Protein AF-A0A2P5I825-F1 (afdb_monomer)

Radius of gyration: 23.47 Å; Cα contacts (8 Å, |Δi|>4): 644; chains: 1; bounding box: 61×72×68 Å

Solvent-accessible surface area (backbone atoms only — not comparable to full-atom values): 15083 Å² total; per-residue (Å²): 118,31,41,42,31,43,34,25,66,26,97,50,70,43,42,31,46,33,41,66,74,79,62,48,75,45,73,31,44,50,66,29,50,45,75,47,79,44,50,63,70,40,50,36,39,41,30,37,48,50,98,91,34,62,14,37,28,36,41,39,29,30,28,43,77,95,43,12,20,30,44,34,29,32,31,39,57,2,30,52,49,11,46,22,39,24,45,61,55,35,75,93,50,54,34,34,36,30,42,44,47,58,41,48,37,55,48,58,76,70,45,50,71,68,56,49,63,65,30,47,94,40,46,42,63,50,99,86,71,44,64,54,33,36,48,42,21,55,95,28,68,62,43,34,57,56,50,48,74,68,39,66,58,37,36,25,46,67,78,38,59,52,91,92,42,75,39,46,72,42,32,47,60,43,60,49,68,39,91,44,66,60,41,34,35,32,22,34,14,72,70,61,8,60,72,80,67,52,64,23,57,47,80,48,66,32,84,47,96,51,58,35,38,37,38,29,28,57,42,89,57,71,86,82,81,56,82,62,83,72,81,83,54,72,70,45,74,48,76,32,46,52,69,34,49,44,76,45,72,40,62,81,82,59,65,47,58,82,44,80,46,71,71,75,74,88,68,96,69,81,86,79,81,80,82,84,86,134

Secondary structure (DSSP, 8-state):
-EEEEEEE-SSS-EEEEEESSS-EEEEEPTT-EEEEEE-TT-EEEEEEEETTEEEEEEEEETT-GGG-EEEEEE-TT-BSSEEEEEETT-GGG-BS-TTHHHHHHHHHHH--HHHHHHHTTTEEE-TTS-EEEE---TT-HHHHHHHHHHHTTTSB-S--SBTTB---HHHHHHTPEESS---EEEEEESS-----S-S-EEEEE--SSS-EEEEEE--TTTTSS-----TTS-SEEEEE-TT-EEEEE--TT---EEEEEE----------------

Foldseek 3Di:
DAKEKEFEQAPAWWWKFKFFQVTDIDIAGHRAMDMDDDDQQTWIKIFTADPNFTAKMKTWHFLPDVGFIWIFIAGQAKHQWFKKKAFQLDCVRIAAFQALQVLLQVLVVPDDPVLCVLQVVFFDADPVRGGRMGGGLEPRVSSLVSSCVRCQLRGQRYDDDDDPRNGDPSNVVRRDTDPHGHHMYMFIYRGGRDPPQHSDWDKDFQQDQAKKKKFKDFQPPPPPPDGPPPPPDGPDIDIAGHGGIDTDRDDPNGPIDIDIDDDPPDDPDDDPDDDDDD

Structure (mmCIF, N/CA/C/O backbone):
data_AF-A0A2P5I825-F1
#
_entry.id   AF-A0A2P5I825-F1
#
loop_
_atom_site.group_PDB
_atom_site.id
_atom_site.type_symbol
_atom_site.label_atom_id
_atom_site.label_alt_id
_atom_site.label_comp_id
_atom_site.label_asym_id
_atom_site.label_entity_id
_atom_site.label_seq_id
_atom_site.pdbx_PDB_ins_code
_atom_site.Cartn_x
_atom_site.Cartn_y
_atom_site.Cartn_z
_atom_site.occupancy
_atom_site.B_iso_or_equiv
_atom_site.auth_seq_id
_atom_site.auth_comp_id
_atom_site.auth_asym_id
_atom_site.auth_atom_id
_atom_site.pdbx_PDB_model_num
ATOM 1 N N . MET A 1 1 ? 9.539 5.977 -19.213 1.00 63.69 1 MET A N 1
ATOM 2 C CA . MET A 1 1 ? 8.472 4.965 -19.044 1.00 63.69 1 MET A CA 1
ATOM 3 C C . MET A 1 1 ? 8.835 4.118 -17.843 1.00 63.69 1 MET A C 1
ATOM 5 O O . MET A 1 1 ? 9.713 3.272 -17.961 1.00 63.69 1 MET A O 1
ATOM 9 N N . GLY A 1 2 ? 8.245 4.440 -16.694 1.00 83.38 2 GLY A N 1
ATOM 10 C CA . GLY A 1 2 ? 8.392 3.643 -15.478 1.00 83.38 2 GLY A CA 1
ATOM 11 C C . GLY A 1 2 ? 7.312 2.568 -15.396 1.00 83.38 2 GLY A C 1
ATOM 12 O O . GLY A 1 2 ? 6.300 2.627 -16.104 1.00 83.38 2 GLY A O 1
ATOM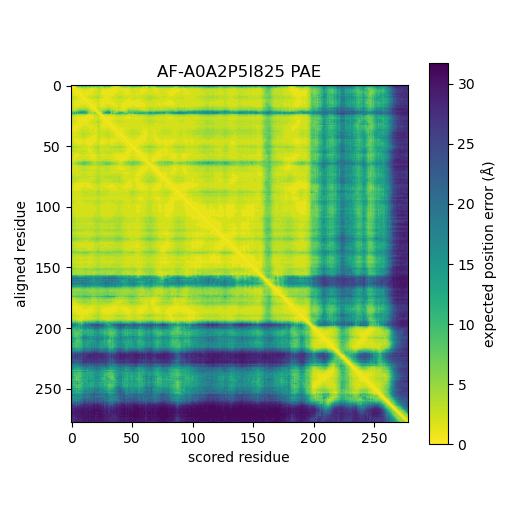 13 N N . VAL A 1 3 ? 7.527 1.597 -14.519 1.00 92.19 3 VAL A N 1
ATOM 14 C CA . VAL A 1 3 ? 6.519 0.589 -14.175 1.00 92.19 3 VAL A CA 1
ATOM 15 C C . VAL A 1 3 ? 6.009 0.781 -12.750 1.00 92.19 3 VAL A C 1
ATOM 17 O O . VAL A 1 3 ? 6.714 1.294 -11.878 1.00 92.19 3 VAL A O 1
ATOM 20 N N . ILE A 1 4 ? 4.778 0.338 -12.507 1.00 95.31 4 ILE A N 1
ATOM 21 C CA . ILE A 1 4 ? 4.231 0.166 -11.159 1.00 95.31 4 ILE A CA 1
ATOM 22 C C . ILE A 1 4 ? 4.141 -1.331 -10.884 1.00 95.31 4 ILE A C 1
ATOM 24 O O . ILE A 1 4 ? 3.682 -2.114 -11.720 1.00 95.31 4 ILE A O 1
ATOM 28 N N . ASN A 1 5 ? 4.590 -1.721 -9.697 1.00 94.44 5 ASN A N 1
ATOM 29 C CA . ASN A 1 5 ? 4.606 -3.099 -9.243 1.00 94.44 5 ASN A CA 1
ATOM 30 C C . ASN A 1 5 ? 3.765 -3.228 -7.979 1.00 94.44 5 ASN A C 1
ATOM 32 O O . ASN A 1 5 ? 4.039 -2.557 -6.990 1.00 94.44 5 ASN A O 1
ATOM 36 N N . ILE A 1 6 ? 2.769 -4.104 -8.004 1.00 96.00 6 ILE A N 1
ATOM 37 C CA . ILE A 1 6 ? 1.941 -4.449 -6.850 1.00 96.00 6 ILE A CA 1
ATOM 38 C C . ILE A 1 6 ? 2.463 -5.769 -6.299 1.00 96.00 6 ILE A C 1
ATOM 40 O O . ILE A 1 6 ? 2.372 -6.799 -6.963 1.00 96.00 6 ILE A O 1
ATOM 44 N N . ASN A 1 7 ? 3.034 -5.728 -5.104 1.00 94.56 7 ASN A N 1
ATOM 45 C CA . ASN A 1 7 ? 3.589 -6.868 -4.396 1.00 94.56 7 ASN A CA 1
ATOM 46 C C . ASN A 1 7 ? 2.627 -7.284 -3.279 1.00 94.56 7 ASN A C 1
ATOM 48 O O . ASN A 1 7 ? 2.563 -6.630 -2.234 1.00 94.56 7 ASN A O 1
ATOM 52 N N . ASN A 1 8 ? 1.881 -8.365 -3.501 1.00 95.56 8 ASN A N 1
ATOM 53 C CA . ASN A 1 8 ? 1.045 -8.954 -2.467 1.00 95.56 8 ASN A CA 1
ATOM 54 C C . ASN A 1 8 ? 1.887 -9.950 -1.667 1.00 95.56 8 ASN A C 1
ATOM 56 O O . ASN A 1 8 ? 2.183 -11.045 -2.138 1.00 95.56 8 ASN A O 1
ATOM 60 N N . ILE A 1 9 ? 2.266 -9.577 -0.449 1.00 94.38 9 ILE A N 1
ATOM 61 C CA . ILE A 1 9 ? 3.022 -10.457 0.450 1.00 94.38 9 ILE A CA 1
ATOM 62 C C . ILE A 1 9 ? 2.124 -11.119 1.500 1.00 94.38 9 ILE A C 1
ATOM 64 O O . ILE A 1 9 ? 2.642 -11.706 2.450 1.00 94.38 9 ILE A O 1
ATOM 68 N N . SER A 1 10 ? 0.797 -10.997 1.381 1.00 93.75 10 SER A N 1
ATOM 69 C CA . SER A 1 10 ? -0.143 -11.688 2.264 1.00 93.75 10 SER A CA 1
ATOM 70 C C . SER A 1 10 ? -0.171 -13.197 1.981 1.00 93.75 10 SER A C 1
ATOM 72 O O . SER A 1 10 ? 0.393 -13.697 1.003 1.00 93.75 10 SER A O 1
ATOM 74 N N . GLY A 1 11 ? -0.814 -13.940 2.884 1.00 92.19 11 GLY A N 1
ATOM 75 C CA . GLY A 1 11 ? -1.003 -15.385 2.752 1.00 92.19 11 GLY A CA 1
ATOM 76 C C . GLY A 1 11 ? -2.168 -15.790 1.843 1.00 92.19 11 GLY A C 1
ATOM 77 O O . GLY A 1 11 ? -2.497 -16.974 1.804 1.00 92.19 11 GLY A O 1
ATOM 78 N N . HIS A 1 12 ? -2.814 -14.843 1.158 1.00 94.94 12 HIS A N 1
ATOM 79 C CA . HIS A 1 12 ? -3.982 -15.081 0.308 1.00 94.94 12 HIS A CA 1
ATOM 80 C C . HIS A 1 12 ? -3.957 -14.177 -0.931 1.00 94.94 12 HIS A C 1
ATOM 82 O O . HIS A 1 12 ? -3.143 -13.265 -1.049 1.00 94.94 12 HIS A O 1
ATOM 88 N N . ASP A 1 13 ? -4.863 -14.432 -1.866 1.00 97.44 13 ASP A N 1
ATOM 89 C CA . ASP A 1 13 ? -5.022 -13.607 -3.059 1.00 97.44 13 ASP A CA 1
ATOM 90 C C . ASP A 1 13 ? -5.677 -12.267 -2.707 1.0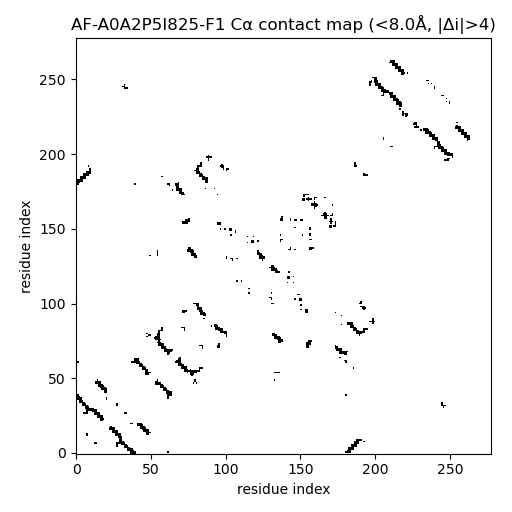0 97.44 13 ASP A C 1
ATOM 92 O O . ASP A 1 13 ? -6.627 -12.231 -1.924 1.00 97.44 13 ASP A O 1
ATOM 96 N N . GLN A 1 14 ? -5.210 -11.179 -3.320 1.00 98.31 14 GLN A N 1
ATOM 97 C CA . GLN A 1 14 ? -5.758 -9.840 -3.111 1.00 98.31 14 GLN A CA 1
ATOM 98 C C . GLN A 1 14 ? -6.239 -9.240 -4.435 1.00 98.31 14 GLN A C 1
ATOM 100 O O . GLN A 1 14 ? -5.497 -9.195 -5.419 1.00 98.31 14 GLN A O 1
ATOM 105 N N . LEU A 1 15 ? -7.487 -8.767 -4.455 1.00 98.31 15 LEU A N 1
ATOM 106 C CA . LEU A 1 15 ? -8.056 -8.028 -5.581 1.00 98.31 15 LEU A CA 1
ATOM 107 C C . LEU A 1 15 ? -7.662 -6.549 -5.493 1.00 98.31 15 LEU A C 1
ATOM 109 O O . LEU A 1 15 ? -7.778 -5.933 -4.431 1.00 98.31 15 LEU A O 1
ATOM 113 N N . PHE A 1 16 ? -7.254 -5.986 -6.628 1.00 98.38 16 PHE A N 1
ATOM 114 C CA . PHE A 1 16 ? -7.002 -4.562 -6.800 1.00 98.38 16 PHE A CA 1
ATOM 115 C C . PHE A 1 16 ? -7.786 -4.004 -7.985 1.00 98.38 16 PHE A C 1
ATOM 117 O O . PHE A 1 16 ? -7.751 -4.578 -9.077 1.00 98.38 16 PHE A O 1
ATOM 124 N N . TYR A 1 17 ? -8.421 -2.850 -7.790 1.00 97.62 17 TYR A N 1
ATOM 125 C CA . TYR A 1 17 ? -8.898 -2.008 -8.887 1.00 97.62 17 TYR A CA 1
ATOM 126 C C . TYR A 1 17 ? -7.777 -1.065 -9.322 1.00 97.62 17 TYR A C 1
ATOM 128 O O . TYR A 1 17 ? -7.162 -0.405 -8.483 1.00 97.62 17 TYR A O 1
ATOM 136 N N . ILE A 1 18 ? -7.489 -1.002 -10.625 1.00 97.12 18 ILE A N 1
ATOM 137 C CA . ILE A 1 18 ? -6.456 -0.116 -11.184 1.00 97.12 18 ILE A CA 1
ATOM 138 C C . ILE A 1 18 ? -7.114 0.850 -12.162 1.00 97.12 18 ILE A C 1
ATOM 140 O O . ILE A 1 18 ? -7.533 0.454 -13.249 1.00 97.12 18 ILE A O 1
ATOM 144 N N . HIS A 1 19 ? -7.141 2.132 -11.810 1.00 95.62 19 HIS A N 1
ATOM 145 C CA . HIS A 1 19 ? -7.700 3.220 -12.614 1.00 95.62 19 HIS A CA 1
ATOM 146 C C . HIS A 1 19 ? -6.593 4.065 -13.262 1.00 95.62 19 HIS A C 1
ATOM 148 O O . HIS A 1 19 ? -5.469 4.100 -12.778 1.00 95.62 19 HIS A O 1
ATOM 154 N N . GLY A 1 20 ? -6.895 4.752 -14.371 1.00 93.81 20 GLY A N 1
ATOM 155 C CA . GLY A 1 20 ? -5.962 5.673 -15.049 1.00 93.81 20 GLY A CA 1
ATOM 156 C C . GLY A 1 20 ? -5.055 5.045 -16.119 1.00 93.81 20 GLY A C 1
ATOM 157 O O . GLY A 1 20 ? -4.713 5.708 -17.095 1.00 93.81 20 GLY A O 1
ATOM 158 N N . TRP A 1 21 ? -4.759 3.742 -16.033 1.00 92.25 21 TRP A N 1
ATOM 159 C CA . TRP A 1 21 ? -3.915 3.021 -17.009 1.00 92.25 21 TRP A CA 1
ATOM 160 C C . TRP A 1 21 ? -4.673 1.921 -17.753 1.00 92.25 21 TRP A C 1
ATOM 162 O O . TRP A 1 21 ? -4.279 0.750 -17.734 1.00 92.25 21 TRP A O 1
ATOM 172 N N . GLY A 1 22 ? -5.773 2.319 -18.400 1.00 83.31 22 GLY A N 1
ATOM 173 C CA . GLY A 1 22 ? -6.617 1.436 -19.213 1.00 83.31 22 GLY A CA 1
ATOM 174 C C . GLY A 1 22 ? -7.631 0.608 -18.424 1.00 83.31 22 GLY A C 1
ATOM 175 O O . GLY A 1 22 ? -8.036 -0.421 -18.942 1.00 83.31 22 GLY A O 1
ATOM 176 N N . GLN A 1 23 ? -7.981 1.056 -17.208 1.00 77.62 23 GLN A N 1
ATOM 177 C CA . GLN A 1 23 ? -8.855 0.415 -16.213 1.00 77.62 23 GLN A CA 1
ATOM 178 C C . GLN A 1 23 ? -8.800 -1.118 -16.210 1.00 77.62 23 GLN A C 1
ATOM 180 O O . GLN A 1 23 ? -9.432 -1.780 -17.031 1.00 77.62 23 GLN A O 1
ATOM 185 N N . ARG A 1 24 ? -8.068 -1.690 -15.257 1.00 85.75 24 ARG A N 1
ATOM 186 C CA . ARG A 1 24 ? -7.902 -3.141 -15.164 1.00 85.75 24 ARG A CA 1
ATOM 187 C C . ARG A 1 24 ? -8.002 -3.599 -13.721 1.00 85.75 24 ARG A C 1
ATOM 189 O O . ARG A 1 24 ? -7.221 -3.177 -12.878 1.00 85.75 24 ARG A O 1
ATOM 196 N N . ASP A 1 25 ? -8.933 -4.493 -13.458 1.00 93.25 25 ASP A N 1
ATOM 197 C CA . ASP A 1 25 ? -8.996 -5.163 -12.169 1.00 93.25 25 ASP A CA 1
ATOM 198 C C . ASP A 1 25 ? -8.050 -6.357 -12.230 1.00 93.25 25 ASP A C 1
ATOM 200 O O . ASP A 1 25 ? -7.948 -7.036 -13.258 1.00 93.25 25 ASP A O 1
ATOM 204 N N . THR A 1 26 ? -7.310 -6.596 -11.156 1.00 95.75 26 THR A N 1
ATOM 205 C CA . THR A 1 26 ? -6.356 -7.702 -11.111 1.00 95.75 26 THR A CA 1
ATOM 206 C C . THR A 1 26 ? -6.363 -8.360 -9.748 1.00 95.75 26 THR A C 1
ATOM 208 O O . THR A 1 26 ? -6.387 -7.691 -8.715 1.00 95.75 26 THR A O 1
ATOM 211 N N . THR A 1 27 ? -6.323 -9.685 -9.744 1.00 97.31 27 THR A N 1
ATOM 212 C CA . THR A 1 27 ? -6.072 -10.462 -8.536 1.00 97.31 27 THR A CA 1
ATOM 213 C C . THR A 1 27 ? -4.592 -10.804 -8.503 1.00 97.31 27 THR A C 1
ATOM 215 O O . THR A 1 27 ? -4.089 -11.495 -9.390 1.00 97.31 27 THR A O 1
ATOM 218 N N . VAL A 1 28 ? -3.889 -10.308 -7.488 1.00 95.12 28 VAL A N 1
ATOM 219 C CA . VAL A 1 28 ? -2.483 -10.635 -7.245 1.00 95.12 2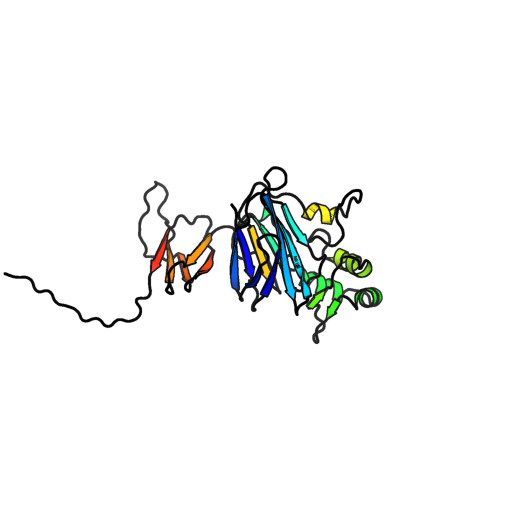8 VAL A CA 1
ATOM 220 C C . VAL A 1 28 ? -2.440 -11.761 -6.225 1.00 95.12 28 VAL A C 1
ATOM 222 O O . VAL A 1 28 ? -2.896 -11.588 -5.092 1.00 95.12 28 VAL A O 1
ATOM 225 N N . GLY A 1 29 ? -1.921 -12.918 -6.631 1.00 92.44 29 GLY A N 1
ATOM 226 C CA . GLY A 1 29 ? -1.883 -14.093 -5.769 1.00 92.44 29 GLY A CA 1
ATOM 227 C C . GLY A 1 29 ? -1.005 -13.913 -4.529 1.00 92.44 29 GLY A C 1
ATOM 228 O O . GLY A 1 29 ? -0.163 -13.011 -4.470 1.00 92.44 29 GLY A O 1
ATOM 229 N N . ALA A 1 30 ? -1.179 -14.796 -3.548 1.00 91.12 30 ALA A N 1
ATOM 230 C CA . ALA A 1 30 ? -0.358 -14.816 -2.334 1.00 91.12 30 ALA A CA 1
ATOM 231 C C . ALA A 1 30 ? 1.151 -14.875 -2.652 1.00 91.12 30 ALA A C 1
ATOM 233 O O . ALA A 1 30 ? 1.616 -15.763 -3.374 1.00 91.12 30 ALA A O 1
ATOM 234 N N . GLY A 1 31 ? 1.928 -13.936 -2.108 1.00 84.38 31 GLY A N 1
ATOM 235 C CA . GLY A 1 31 ? 3.373 -13.832 -2.351 1.00 84.38 31 GLY A CA 1
ATOM 236 C C . GLY A 1 31 ? 3.760 -13.456 -3.788 1.00 84.38 31 GLY A C 1
ATOM 237 O O . GLY A 1 31 ? 4.928 -13.609 -4.157 1.00 84.38 31 GLY A O 1
ATOM 238 N N . GLN A 1 32 ? 2.807 -13.022 -4.618 1.00 85.69 32 GLN A N 1
ATOM 239 C CA . GLN A 1 32 ? 3.043 -12.695 -6.022 1.00 85.69 32 GLN A CA 1
ATOM 240 C C . GLN A 1 32 ? 3.178 -11.194 -6.266 1.00 85.69 32 GLN A C 1
ATOM 242 O O . GLN A 1 32 ? 2.785 -10.342 -5.468 1.00 85.69 32 GLN A O 1
ATOM 247 N N . MET A 1 33 ? 3.725 -10.887 -7.442 1.00 90.38 33 MET A N 1
ATOM 248 C CA . MET A 1 33 ? 3.851 -9.537 -7.956 1.00 90.38 33 MET A CA 1
ATOM 249 C C . MET A 1 33 ? 3.100 -9.392 -9.272 1.00 90.38 33 MET A C 1
ATOM 251 O O . MET A 1 33 ? 3.215 -10.236 -10.162 1.00 90.38 33 MET A O 1
ATOM 255 N N . PHE A 1 34 ? 2.394 -8.279 -9.415 1.00 91.75 34 PHE A N 1
ATOM 256 C CA . PHE A 1 34 ? 1.816 -7.836 -10.673 1.00 91.75 34 PHE A CA 1
ATOM 257 C C . PHE A 1 34 ? 2.488 -6.543 -11.127 1.00 91.75 34 PHE A C 1
ATOM 259 O O . PHE A 1 34 ? 2.610 -5.599 -10.351 1.00 91.75 34 PHE A O 1
ATOM 266 N N . THR A 1 35 ? 2.905 -6.490 -12.389 1.00 92.00 35 THR A N 1
ATOM 267 C CA . THR A 1 35 ? 3.615 -5.343 -12.966 1.00 92.00 35 THR A CA 1
ATOM 268 C C . THR A 1 35 ? 2.833 -4.795 -14.147 1.00 92.00 35 THR A C 1
ATOM 270 O O . THR A 1 35 ? 2.352 -5.559 -14.987 1.00 92.00 35 THR A O 1
ATOM 273 N N . PHE A 1 36 ? 2.747 -3.472 -14.247 1.00 93.06 36 PHE A N 1
ATOM 274 C CA . PHE A 1 36 ? 2.178 -2.807 -15.411 1.00 93.06 36 PHE A CA 1
ATOM 275 C C . PHE A 1 36 ? 2.893 -1.495 -15.742 1.00 93.06 36 PHE A C 1
ATOM 277 O O . PHE A 1 36 ? 3.471 -0.838 -14.875 1.00 93.06 36 PHE A O 1
ATOM 284 N N . ASP A 1 37 ? 2.827 -1.111 -17.017 1.00 92.81 37 ASP A N 1
ATOM 285 C CA . ASP A 1 37 ? 3.396 0.145 -17.502 1.00 92.81 37 ASP A CA 1
ATOM 286 C C . ASP A 1 37 ? 2.575 1.347 -17.020 1.00 92.81 37 ASP A C 1
ATOM 288 O O . ASP A 1 37 ? 1.349 1.374 -17.174 1.00 92.81 37 ASP A O 1
ATOM 292 N N . ALA A 1 38 ? 3.273 2.365 -16.512 1.00 94.50 38 ALA A N 1
ATOM 293 C CA . ALA A 1 38 ? 2.710 3.653 -16.122 1.00 94.50 38 ALA A CA 1
ATOM 294 C C . ALA A 1 38 ? 3.510 4.778 -16.812 1.00 94.50 38 ALA A C 1
ATOM 296 O O . ALA A 1 38 ? 4.581 5.175 -16.337 1.00 94.50 38 ALA A O 1
ATOM 297 N N . PRO A 1 39 ? 3.048 5.266 -17.980 1.00 94.25 39 PRO A N 1
ATOM 298 C CA . PRO A 1 39 ? 3.773 6.268 -18.755 1.00 94.25 39 PRO A CA 1
ATOM 299 C C . PRO A 1 39 ? 4.005 7.571 -17.981 1.00 94.25 39 PRO A C 1
ATOM 301 O O . PRO A 1 39 ? 3.177 7.990 -17.176 1.00 94.25 39 PRO A O 1
ATOM 304 N N . ASP A 1 40 ? 5.109 8.251 -18.267 1.00 95.19 40 ASP A N 1
ATOM 305 C CA . ASP A 1 40 ? 5.360 9.593 -17.735 1.00 95.19 40 ASP A CA 1
ATOM 306 C C . ASP A 1 40 ? 4.239 10.555 -18.178 1.00 95.19 40 ASP A C 1
ATOM 308 O O . ASP A 1 40 ? 3.770 10.484 -19.316 1.00 95.19 40 ASP A O 1
ATOM 312 N N . GLY A 1 41 ? 3.787 11.429 -17.277 1.00 94.94 41 GLY A N 1
ATOM 313 C CA . GLY A 1 41 ? 2.656 12.334 -17.499 1.00 94.94 41 GLY A CA 1
ATOM 314 C C . GLY A 1 41 ? 1.271 11.703 -17.305 1.00 94.94 41 GLY A C 1
ATOM 315 O O . GLY A 1 41 ? 0.272 12.336 -17.640 1.00 94.94 41 GLY A O 1
ATOM 316 N N . SER A 1 42 ? 1.189 10.472 -16.789 1.00 95.50 42 SER A N 1
ATOM 317 C CA . SER A 1 42 ? -0.082 9.803 -16.479 1.00 95.50 42 SER A CA 1
ATOM 318 C C . SER A 1 42 ? -0.378 9.775 -14.979 1.00 95.50 42 SER A C 1
ATOM 320 O O . SER A 1 42 ? 0.539 9.812 -14.156 1.00 95.50 42 SER A O 1
ATOM 322 N N . SER A 1 43 ? -1.662 9.665 -14.635 1.00 96.06 43 SER A N 1
ATOM 323 C CA . SER A 1 43 ? -2.141 9.564 -13.256 1.00 96.06 43 SER A CA 1
ATOM 324 C C . SER A 1 43 ? -3.182 8.461 -13.114 1.00 96.06 43 SER A C 1
ATOM 326 O O . SER A 1 43 ? -3.912 8.166 -14.062 1.00 96.06 43 SER A O 1
ATOM 328 N N . GLY A 1 44 ? -3.279 7.884 -11.922 1.00 95.88 44 GLY A N 1
ATOM 329 C CA . GLY A 1 44 ? -4.234 6.829 -11.619 1.00 95.88 44 GLY A CA 1
ATOM 330 C C . GLY A 1 44 ? -4.236 6.439 -10.146 1.00 95.88 44 GLY A C 1
ATOM 331 O O . GLY A 1 44 ? -3.503 7.009 -9.337 1.00 95.88 44 GLY A O 1
ATOM 332 N N . ALA A 1 45 ? -5.068 5.454 -9.820 1.00 96.56 45 ALA A N 1
ATOM 333 C CA . ALA A 1 45 ? -5.231 4.932 -8.470 1.00 96.56 45 ALA A CA 1
ATOM 334 C C . ALA A 1 45 ? -5.225 3.402 -8.485 1.00 96.56 45 ALA A C 1
ATOM 336 O O . ALA A 1 45 ? -5.734 2.784 -9.425 1.00 96.56 45 ALA A O 1
ATOM 337 N N . ILE A 1 46 ? -4.645 2.807 -7.448 1.00 98.19 46 ILE A N 1
ATOM 338 C CA . ILE A 1 46 ? -4.629 1.370 -7.188 1.00 98.19 46 ILE A CA 1
ATOM 339 C C . ILE A 1 46 ? -5.329 1.159 -5.850 1.00 98.19 46 ILE A C 1
ATOM 341 O O . ILE A 1 46 ? -4.840 1.648 -4.837 1.00 98.19 46 ILE A O 1
ATOM 345 N N . ILE A 1 47 ? -6.458 0.456 -5.839 1.00 98.06 47 ILE A N 1
ATOM 346 C CA . ILE A 1 47 ? -7.333 0.326 -4.665 1.00 98.06 47 ILE A CA 1
ATOM 347 C C . ILE A 1 47 ? -7.414 -1.146 -4.275 1.00 98.06 47 ILE A C 1
ATOM 349 O O . ILE A 1 47 ? -7.795 -1.968 -5.108 1.00 98.06 47 ILE A O 1
ATOM 353 N N . ALA A 1 48 ? -7.070 -1.488 -3.033 1.00 98.19 48 ALA A N 1
ATOM 354 C CA . ALA A 1 48 ? -7.305 -2.831 -2.506 1.00 98.19 48 ALA A CA 1
ATOM 355 C C . ALA A 1 48 ? -8.802 -3.037 -2.229 1.00 98.19 48 ALA A C 1
ATOM 357 O O . ALA A 1 48 ? -9.479 -2.137 -1.732 1.00 98.19 48 ALA A O 1
ATOM 358 N N . VAL A 1 49 ? -9.330 -4.216 -2.559 1.00 97.88 49 VAL A N 1
ATOM 359 C CA . VAL A 1 49 ? -10.758 -4.533 -2.419 1.00 97.88 49 VAL A CA 1
ATOM 360 C C . VAL A 1 49 ? -10.965 -5.632 -1.386 1.00 97.88 49 VAL A C 1
ATOM 362 O O . VAL A 1 49 ? -10.398 -6.718 -1.497 1.00 97.88 49 VAL A O 1
ATOM 365 N N . HIS A 1 50 ? -11.842 -5.371 -0.422 1.00 95.94 50 HIS A N 1
ATOM 366 C CA . HIS A 1 50 ? -12.120 -6.230 0.728 1.00 95.94 50 HIS A CA 1
ATOM 367 C C . HIS A 1 50 ? -13.595 -6.608 0.733 1.00 95.94 50 HIS A C 1
ATOM 369 O O . HIS A 1 50 ? -14.456 -5.748 0.902 1.00 95.94 50 HIS A O 1
ATOM 375 N N . GLU A 1 51 ? -13.910 -7.883 0.498 1.00 91.31 51 GLU A N 1
ATOM 376 C CA . GLU A 1 51 ? -15.299 -8.383 0.486 1.00 91.31 51 GLU A CA 1
ATOM 377 C C . GLU A 1 51 ? -16.245 -7.565 -0.427 1.00 91.31 51 GLU A C 1
ATOM 379 O O . GLU A 1 51 ? -17.405 -7.307 -0.103 1.00 91.31 51 GLU A O 1
ATOM 384 N N . GLY A 1 52 ? -15.732 -7.120 -1.580 1.00 93.56 52 GLY A N 1
ATOM 385 C CA . GLY A 1 52 ? -16.472 -6.294 -2.541 1.00 93.56 52 GLY A CA 1
ATOM 386 C C . GLY A 1 52 ? -16.563 -4.806 -2.182 1.00 93.56 52 GLY A C 1
ATOM 387 O O . GLY A 1 52 ? -17.308 -4.077 -2.835 1.00 93.56 52 GLY A O 1
ATOM 388 N N . ARG A 1 53 ? -15.822 -4.346 -1.169 1.00 94.94 53 ARG A N 1
ATOM 389 C CA . ARG A 1 53 ? -15.730 -2.940 -0.754 1.00 94.94 53 ARG A CA 1
ATOM 390 C C . ARG A 1 53 ? -14.353 -2.383 -1.080 1.00 94.94 53 ARG A C 1
ATOM 392 O O . ARG A 1 53 ? -13.351 -3.063 -0.881 1.00 94.94 53 ARG A O 1
ATOM 399 N N . GLU A 1 54 ? -14.306 -1.149 -1.557 1.00 96.19 54 GLU A N 1
ATOM 400 C CA . GLU A 1 54 ? -13.047 -0.419 -1.704 1.00 96.19 54 GLU A CA 1
ATOM 401 C C . GLU A 1 54 ? -12.388 -0.222 -0.332 1.00 96.19 54 GLU A C 1
ATOM 403 O O . GLU A 1 54 ? -13.067 -0.033 0.679 1.00 96.19 54 GLU A O 1
ATOM 408 N N . GLY A 1 55 ? -11.065 -0.321 -0.298 1.00 96.25 55 GLY A N 1
ATOM 409 C CA . GLY A 1 55 ? -10.247 -0.125 0.887 1.00 96.25 55 GLY A CA 1
ATOM 410 C C . GLY A 1 55 ? -9.171 0.921 0.660 1.00 96.25 55 GLY A C 1
ATOM 411 O O . GLY A 1 55 ? -9.365 1.916 -0.031 1.00 96.25 55 GLY A O 1
ATOM 412 N N . GLU A 1 56 ? -8.013 0.682 1.254 1.00 96.44 56 GLU A N 1
ATOM 413 C CA . GLU A 1 56 ? -6.866 1.561 1.136 1.00 96.44 56 GLU A CA 1
ATOM 414 C C . GLU A 1 56 ? -6.395 1.658 -0.321 1.00 96.44 56 GLU A C 1
ATOM 416 O O . GLU A 1 56 ? -6.353 0.672 -1.067 1.00 96.44 56 GLU A O 1
ATOM 421 N N . GLN A 1 57 ? -6.050 2.878 -0.725 1.00 96.12 57 GLN A N 1
ATOM 422 C CA . GLN A 1 57 ? -5.660 3.203 -2.089 1.00 96.12 57 GLN A CA 1
ATOM 423 C C . GLN A 1 57 ? -4.262 3.809 -2.146 1.00 96.12 57 GLN A C 1
ATOM 425 O O . GLN A 1 57 ? -3.800 4.452 -1.202 1.00 96.12 57 GLN A O 1
ATOM 430 N N . VAL A 1 58 ? -3.610 3.632 -3.289 1.00 97.12 58 VAL A N 1
ATOM 431 C CA . VAL A 1 58 ? -2.402 4.349 -3.685 1.00 97.12 58 VAL A CA 1
ATOM 432 C C . VAL A 1 58 ? -2.734 5.203 -4.895 1.00 97.12 58 VAL A C 1
ATOM 434 O O . VAL A 1 58 ? -3.094 4.670 -5.947 1.00 97.12 58 VAL A O 1
ATOM 437 N N . GLU A 1 59 ? -2.587 6.514 -4.764 1.00 95.81 59 GLU A N 1
ATOM 438 C CA . GLU A 1 59 ? -2.721 7.456 -5.874 1.00 95.81 59 GLU A CA 1
ATOM 439 C C . GLU A 1 59 ? -1.330 7.751 -6.427 1.00 95.81 59 GLU A C 1
ATOM 441 O O . GLU A 1 59 ? -0.378 7.912 -5.666 1.00 95.81 59 GLU A O 1
ATOM 446 N N . VAL A 1 60 ? -1.178 7.772 -7.753 1.00 96.25 60 VAL A N 1
ATOM 447 C CA . VAL A 1 60 ? 0.109 8.037 -8.410 1.00 96.25 60 VAL A CA 1
ATOM 448 C C . VAL A 1 60 ? -0.098 8.977 -9.585 1.00 96.25 60 VAL A C 1
ATOM 450 O O . VAL A 1 60 ? -0.976 8.774 -10.417 1.00 96.25 60 VAL A O 1
ATOM 453 N N . THR A 1 61 ? 0.779 9.965 -9.695 1.00 96.06 61 THR A N 1
ATOM 454 C CA . THR A 1 61 ? 1.041 10.768 -10.885 1.00 96.06 61 THR A CA 1
ATOM 455 C C . THR A 1 61 ? 2.508 10.602 -11.262 1.00 96.06 61 THR A C 1
ATOM 457 O O . THR A 1 61 ? 3.401 11.013 -10.519 1.00 96.06 61 THR A O 1
ATOM 460 N N . LYS A 1 62 ? 2.762 10.001 -12.423 1.00 95.88 62 LYS A N 1
ATOM 461 C CA . LYS A 1 62 ? 4.108 9.740 -12.939 1.00 95.88 62 LYS A CA 1
ATOM 462 C C . LYS A 1 62 ? 4.685 10.978 -13.613 1.00 95.88 62 LYS A C 1
ATOM 464 O O . LYS A 1 62 ? 4.029 11.552 -14.480 1.00 95.88 62 LYS A O 1
ATOM 469 N N . ALA A 1 63 ? 5.920 11.349 -13.275 1.00 94.69 63 ALA A N 1
ATOM 470 C CA . ALA A 1 63 ? 6.630 12.502 -13.841 1.00 94.69 63 ALA A CA 1
ATOM 471 C C . ALA A 1 63 ? 5.771 13.787 -13.907 1.00 94.69 63 ALA A C 1
ATOM 473 O O . ALA A 1 63 ? 5.781 14.499 -14.911 1.00 94.69 63 ALA A O 1
ATOM 474 N N . GLY A 1 64 ? 4.991 14.051 -12.858 1.00 89.06 64 GLY A N 1
ATOM 475 C CA . GLY A 1 64 ? 4.076 15.183 -12.768 1.00 89.06 64 GLY A CA 1
ATOM 476 C C . GLY A 1 64 ? 4.799 16.496 -12.472 1.00 89.06 64 GLY A C 1
ATOM 477 O O . GLY A 1 64 ? 5.511 17.056 -13.308 1.00 89.06 64 GLY A O 1
ATOM 478 N N . TRP A 1 65 ? 4.592 17.030 -11.268 1.00 85.56 65 TRP A N 1
ATOM 479 C CA . TRP A 1 65 ? 5.094 18.351 -10.890 1.00 85.56 65 TRP A CA 1
ATOM 480 C C . TRP A 1 65 ? 6.628 18.430 -10.952 1.00 85.56 65 TRP A C 1
ATOM 482 O O . TRP A 1 65 ? 7.341 17.795 -10.172 1.00 85.56 65 TRP A O 1
ATOM 492 N N . GLY A 1 66 ? 7.147 19.232 -11.886 1.00 91.44 66 GLY A N 1
ATOM 493 C CA . GLY A 1 66 ? 8.589 19.385 -12.096 1.00 91.44 66 GLY A CA 1
ATOM 494 C C . GLY A 1 66 ? 9.289 18.123 -12.615 1.00 91.44 66 GLY A C 1
ATOM 495 O O . GLY A 1 66 ? 10.496 17.998 -12.431 1.00 91.44 66 GLY A O 1
ATOM 496 N N . GLY A 1 67 ? 8.553 17.185 -13.227 1.00 93.62 67 GLY A N 1
ATOM 497 C CA . GLY A 1 67 ? 9.092 15.903 -13.704 1.00 93.62 67 GLY A CA 1
ATOM 498 C C . GLY A 1 67 ? 9.311 14.859 -12.602 1.00 93.62 67 GLY A C 1
ATOM 499 O O . GLY A 1 67 ? 9.938 13.831 -12.851 1.00 93.62 67 GLY A O 1
ATOM 500 N N . ASN A 1 68 ? 8.802 15.118 -11.396 1.00 96.06 68 ASN A N 1
ATOM 501 C CA . ASN A 1 68 ? 8.865 14.216 -10.251 1.00 96.06 68 ASN A CA 1
ATOM 502 C C . ASN A 1 68 ? 7.612 13.343 -10.169 1.00 96.06 68 ASN A C 1
ATOM 504 O O . ASN A 1 68 ? 6.520 13.785 -10.535 1.00 96.06 68 ASN A O 1
ATOM 508 N N . ASP A 1 69 ? 7.750 12.134 -9.639 1.00 96.06 69 ASP A N 1
ATOM 509 C CA . ASP A 1 69 ? 6.595 11.324 -9.271 1.00 96.06 69 ASP A CA 1
ATOM 510 C C . ASP A 1 69 ? 5.908 11.915 -8.034 1.00 96.06 69 ASP A C 1
ATOM 512 O O . ASP A 1 69 ? 6.548 12.353 -7.077 1.00 96.06 69 ASP A O 1
ATOM 516 N N . VAL A 1 70 ? 4.581 11.921 -8.042 1.00 94.81 70 VAL A N 1
ATOM 517 C CA . VAL A 1 70 ? 3.760 12.248 -6.875 1.00 94.81 70 VAL A CA 1
ATOM 518 C C . VAL A 1 70 ? 2.928 11.020 -6.587 1.00 94.81 70 VAL A C 1
ATOM 520 O O . VAL A 1 70 ? 2.214 10.550 -7.462 1.00 94.81 70 VAL A O 1
ATOM 523 N N . PHE A 1 71 ? 3.029 10.480 -5.387 1.00 94.62 71 PHE A N 1
ATOM 524 C CA . PHE A 1 71 ? 2.179 9.378 -4.966 1.00 94.62 71 PHE A CA 1
ATOM 525 C C . PHE A 1 71 ? 1.858 9.500 -3.495 1.00 94.62 71 PHE A C 1
ATOM 527 O O . PHE A 1 71 ? 2.632 10.107 -2.767 1.00 94.62 71 PHE A O 1
ATOM 534 N N . ASP A 1 72 ? 0.769 8.912 -3.046 1.00 93.88 72 ASP A N 1
ATOM 535 C CA . ASP A 1 72 ? 0.391 8.857 -1.640 1.00 93.88 72 ASP A CA 1
ATOM 536 C C . ASP A 1 72 ? -0.391 7.574 -1.361 1.00 93.88 72 ASP A C 1
ATOM 538 O O . ASP A 1 72 ? -0.708 6.802 -2.267 1.00 93.88 72 ASP A O 1
ATOM 542 N N . THR A 1 73 ? -0.616 7.305 -0.078 1.00 95.56 73 THR A N 1
ATOM 543 C CA . THR A 1 73 ? -1.603 6.313 0.353 1.00 95.56 73 THR A CA 1
ATOM 544 C C . THR A 1 73 ? -2.785 7.056 0.938 1.00 95.56 73 THR A C 1
ATOM 546 O O . THR A 1 73 ? -2.561 8.014 1.681 1.00 95.56 73 THR A O 1
ATOM 549 N N . SER A 1 74 ? -3.995 6.575 0.695 1.00 94.19 74 SER A N 1
ATOM 550 C CA . SER A 1 74 ? -5.227 7.193 1.169 1.00 94.19 74 SER A CA 1
ATOM 551 C C . SER A 1 74 ? -6.206 6.141 1.681 1.00 94.19 74 SER A C 1
ATOM 553 O O . SER A 1 74 ? -6.241 5.010 1.195 1.00 94.19 74 SER A O 1
ATOM 555 N N . VAL A 1 75 ? -7.004 6.523 2.676 1.00 94.81 75 VAL A N 1
ATOM 556 C CA . VAL A 1 75 ? -8.103 5.713 3.233 1.00 94.81 75 VAL A CA 1
ATOM 557 C C . VAL A 1 75 ? -9.465 6.378 3.019 1.00 94.81 75 VAL A C 1
ATOM 559 O O . VAL A 1 75 ? -10.458 6.010 3.645 1.00 94.81 75 VAL A O 1
ATOM 562 N N . LEU A 1 76 ? -9.531 7.349 2.098 1.00 91.94 76 LEU A N 1
ATOM 563 C CA . LEU A 1 76 ? -10.750 8.096 1.777 1.00 91.94 76 LEU A CA 1
ATOM 564 C C . LEU A 1 76 ? -11.929 7.211 1.382 1.00 91.94 76 LEU A C 1
ATOM 566 O O . LEU A 1 76 ? -13.076 7.572 1.647 1.00 91.94 76 LEU A O 1
ATOM 570 N N . VAL A 1 77 ? -11.656 6.087 0.720 1.00 93.75 77 VAL A N 1
ATOM 571 C CA . VAL A 1 77 ? -12.675 5.143 0.242 1.00 93.75 77 VAL A CA 1
ATOM 572 C C . VAL A 1 77 ? -12.832 3.919 1.147 1.00 93.75 77 VAL A C 1
ATOM 574 O O . VAL A 1 77 ? -13.756 3.140 0.946 1.00 93.75 77 VAL A O 1
ATOM 577 N N . GLY A 1 78 ? -12.008 3.807 2.191 1.00 95.81 78 GLY A N 1
ATOM 578 C CA . GLY A 1 78 ? -12.042 2.736 3.179 1.00 95.81 78 GLY A CA 1
ATOM 579 C C . GLY A 1 78 ? -10.652 2.194 3.500 1.00 95.81 78 GLY A C 1
ATOM 580 O O . GLY A 1 78 ? -9.637 2.708 3.034 1.00 95.81 78 GLY A O 1
ATOM 581 N N . SER A 1 79 ? -10.605 1.144 4.314 1.00 97.06 79 SER A N 1
ATOM 582 C CA . SER A 1 79 ? -9.424 0.301 4.531 1.00 97.06 79 SER A CA 1
ATOM 583 C C . SER A 1 79 ? -9.811 -1.078 5.061 1.00 97.06 79 SER A C 1
ATOM 585 O O . SER A 1 79 ? -10.844 -1.246 5.703 1.00 97.06 79 SER A O 1
ATOM 587 N N . GLY A 1 80 ? -8.995 -2.083 4.775 1.00 97.12 80 GLY A N 1
ATOM 588 C CA . GLY A 1 80 ? -9.148 -3.459 5.262 1.00 97.12 80 GLY A CA 1
ATOM 589 C C . GLY A 1 80 ? -7.824 -4.217 5.372 1.00 97.12 80 GLY A C 1
ATOM 590 O O . GLY A 1 80 ? -7.758 -5.224 6.072 1.00 97.12 80 GLY A O 1
ATOM 591 N N . GLY A 1 81 ? -6.754 -3.700 4.764 1.00 97.19 81 GLY A N 1
ATOM 592 C CA . GLY A 1 81 ? -5.397 -4.226 4.870 1.00 97.19 81 GLY A CA 1
ATOM 593 C C . GLY A 1 81 ? -4.372 -3.120 5.113 1.00 97.19 81 GLY A C 1
ATOM 594 O O . GLY A 1 81 ? -4.710 -1.965 5.382 1.00 97.19 81 GLY A O 1
ATOM 595 N N . ASN A 1 82 ? -3.089 -3.475 5.039 1.00 98.00 82 ASN A N 1
ATOM 596 C CA . ASN A 1 82 ? -2.004 -2.500 5.079 1.00 98.00 82 ASN A CA 1
ATOM 597 C C . ASN A 1 82 ? -1.410 -2.329 3.686 1.00 98.00 82 ASN A C 1
ATOM 599 O O . ASN A 1 82 ? -1.118 -3.316 3.006 1.00 98.00 82 ASN A O 1
ATOM 603 N N . ILE A 1 83 ? -1.156 -1.078 3.304 1.00 97.94 83 ILE A N 1
ATOM 604 C CA . ILE A 1 83 ? -0.527 -0.738 2.033 1.00 97.94 83 ILE A CA 1
ATOM 605 C C . ILE A 1 83 ? 0.586 0.285 2.241 1.00 97.94 83 ILE A C 1
ATOM 607 O O . ILE A 1 83 ? 0.464 1.226 3.029 1.00 97.94 83 ILE A O 1
ATOM 611 N N . THR A 1 84 ? 1.689 0.100 1.525 1.00 97.00 84 THR A N 1
ATOM 612 C CA . THR A 1 84 ? 2.758 1.096 1.412 1.00 97.00 84 THR A CA 1
ATOM 613 C C . THR A 1 84 ? 3.128 1.310 -0.046 1.00 97.00 84 THR A C 1
ATOM 615 O O . THR A 1 84 ? 2.927 0.428 -0.883 1.00 97.00 84 THR A O 1
ATOM 618 N N . VAL A 1 85 ? 3.688 2.479 -0.354 1.00 96.81 85 VAL A N 1
ATOM 619 C CA . VAL A 1 85 ? 4.194 2.824 -1.688 1.00 96.81 85 VAL A CA 1
ATOM 620 C C . VAL A 1 85 ? 5.537 3.537 -1.578 1.00 96.81 85 VAL A C 1
ATOM 622 O O . VAL A 1 85 ? 5.753 4.326 -0.657 1.00 96.81 85 VAL A O 1
ATOM 625 N N . GLN A 1 86 ? 6.451 3.260 -2.504 1.00 95.12 86 GLN A N 1
ATOM 626 C CA . GLN A 1 86 ? 7.726 3.967 -2.633 1.00 95.12 86 GLN A CA 1
ATOM 627 C C . GLN A 1 86 ? 8.294 3.853 -4.049 1.00 95.12 86 GLN A C 1
ATOM 629 O O . GLN A 1 86 ? 7.928 2.948 -4.804 1.00 95.12 86 GLN A O 1
ATOM 634 N N . HIS A 1 87 ? 9.271 4.702 -4.378 1.00 93.56 87 HIS A N 1
ATOM 635 C CA . HIS A 1 87 ? 10.209 4.373 -5.448 1.00 93.56 87 HIS A CA 1
ATOM 636 C C . HIS A 1 87 ? 10.921 3.064 -5.117 1.00 93.56 87 HIS A C 1
ATOM 638 O O . HIS A 1 87 ? 11.346 2.818 -3.978 1.00 93.56 87 HIS A O 1
ATOM 644 N N . TRP A 1 88 ? 11.061 2.223 -6.134 1.00 88.31 88 TRP A N 1
ATOM 645 C CA . TRP A 1 88 ? 11.700 0.932 -6.003 1.00 88.31 88 TRP A CA 1
ATOM 646 C C . TRP A 1 88 ? 13.112 1.105 -5.439 1.00 88.31 88 TRP A C 1
ATOM 648 O O . TRP A 1 88 ? 13.963 1.776 -6.016 1.00 88.31 88 TRP A O 1
ATOM 658 N N . GLY A 1 89 ? 13.352 0.491 -4.281 1.00 83.56 89 GLY A N 1
ATOM 659 C CA . GLY A 1 89 ? 14.628 0.543 -3.573 1.00 83.56 89 GLY A CA 1
ATOM 660 C C . GLY A 1 89 ? 15.040 1.901 -3.014 1.00 83.56 89 GLY A C 1
ATOM 661 O O . GLY A 1 89 ? 16.202 2.089 -2.661 1.00 83.56 89 GLY A O 1
ATOM 662 N N . ASN A 1 90 ? 14.095 2.826 -2.863 1.00 87.75 90 ASN A N 1
ATOM 663 C CA . ASN A 1 90 ? 14.335 4.081 -2.173 1.00 87.75 90 ASN A CA 1
ATOM 664 C C . ASN A 1 90 ? 13.349 4.291 -1.015 1.00 87.75 90 ASN A C 1
ATOM 666 O O . ASN A 1 90 ? 12.332 4.976 -1.143 1.00 87.75 90 ASN A O 1
ATOM 670 N N . ASP A 1 91 ? 13.708 3.746 0.146 1.00 89.25 91 ASP A N 1
ATOM 671 C CA . ASP A 1 91 ? 12.912 3.824 1.378 1.00 89.25 91 ASP A CA 1
ATOM 672 C C . ASP A 1 91 ? 12.660 5.258 1.862 1.00 89.25 91 ASP A C 1
ATOM 674 O O . ASP A 1 91 ? 11.667 5.505 2.541 1.00 89.25 91 ASP A O 1
ATOM 678 N N . SER A 1 92 ? 13.505 6.225 1.481 1.00 90.88 92 SER A N 1
ATOM 679 C CA . SER A 1 92 ? 13.298 7.638 1.842 1.00 90.88 92 SER A CA 1
ATOM 680 C C . SER A 1 92 ? 12.061 8.257 1.188 1.00 90.88 92 SER A C 1
ATOM 682 O O . SER A 1 92 ? 11.598 9.308 1.619 1.00 90.88 92 SER A O 1
ATOM 684 N N . THR A 1 93 ? 11.517 7.603 0.159 1.00 93.19 93 THR A N 1
ATOM 685 C CA . THR A 1 93 ? 10.294 8.031 -0.530 1.00 93.19 93 THR A CA 1
ATOM 686 C C . THR A 1 93 ? 9.047 7.302 -0.035 1.00 93.19 93 THR A C 1
ATOM 688 O O . THR A 1 93 ? 7.972 7.517 -0.585 1.00 93.19 93 THR A O 1
ATOM 691 N N . ARG A 1 94 ? 9.172 6.424 0.970 1.00 93.94 94 ARG A N 1
ATOM 692 C CA . ARG A 1 94 ? 8.074 5.569 1.428 1.00 93.94 94 ARG A CA 1
ATOM 693 C C . ARG A 1 94 ? 6.927 6.358 2.043 1.00 93.94 94 ARG A C 1
ATOM 695 O O . ARG A 1 94 ? 7.140 7.274 2.834 1.00 93.94 94 ARG A O 1
ATOM 702 N N . LYS A 1 95 ? 5.710 5.922 1.718 1.00 94.31 95 LYS A N 1
ATOM 703 C CA . LYS A 1 95 ? 4.442 6.416 2.261 1.00 94.31 95 LYS A CA 1
ATOM 704 C C . LYS A 1 95 ? 3.536 5.258 2.662 1.00 94.31 95 LYS A C 1
ATOM 706 O O . LYS A 1 95 ? 3.729 4.129 2.199 1.00 94.31 95 LYS A O 1
ATOM 711 N N . GLY A 1 96 ? 2.560 5.555 3.514 1.00 94.19 96 GLY A N 1
ATOM 712 C CA . GLY A 1 96 ? 1.703 4.560 4.152 1.00 94.19 96 GLY A CA 1
ATOM 713 C C . GLY A 1 96 ? 2.277 4.014 5.456 1.00 94.19 96 GLY A C 1
ATOM 714 O O . GLY A 1 96 ? 3.481 4.075 5.719 1.00 94.19 96 GLY A O 1
ATOM 715 N N . ALA A 1 97 ? 1.392 3.452 6.276 1.00 93.94 97 ALA A N 1
ATOM 716 C CA . ALA A 1 97 ? 1.753 2.736 7.491 1.00 93.94 97 ALA A CA 1
ATOM 717 C C . ALA A 1 97 ? 1.770 1.223 7.235 1.00 93.94 97 ALA A C 1
ATOM 719 O O . ALA A 1 97 ? 0.721 0.648 6.948 1.00 93.94 97 ALA A O 1
ATOM 720 N N . PRO A 1 98 ? 2.919 0.550 7.425 1.00 96.06 98 PRO A N 1
ATOM 721 C CA . PRO A 1 98 ? 3.019 -0.901 7.285 1.00 96.06 98 PRO A CA 1
ATOM 722 C C . PRO A 1 98 ? 2.062 -1.696 8.182 1.00 96.06 98 PRO A C 1
ATOM 724 O O . PRO A 1 98 ? 1.746 -2.833 7.855 1.00 96.06 98 PRO A O 1
ATOM 727 N N . THR A 1 99 ? 1.638 -1.121 9.309 1.00 97.31 99 THR A N 1
ATOM 728 C CA . THR A 1 99 ? 0.811 -1.764 10.344 1.00 97.31 99 THR A CA 1
ATOM 729 C C . THR A 1 99 ? -0.458 -0.962 10.654 1.00 97.31 99 THR A C 1
ATOM 731 O O . THR A 1 99 ? -0.921 -0.931 11.794 1.00 97.31 99 THR A O 1
ATOM 734 N N . TYR A 1 100 ? -0.993 -0.250 9.659 1.00 97.69 100 TYR A N 1
ATOM 735 C CA . TYR A 1 100 ? -2.198 0.574 9.774 1.00 97.69 100 TYR A CA 1
ATOM 736 C C . TYR A 1 100 ? -3.376 -0.141 10.466 1.00 97.69 100 TYR A C 1
ATOM 738 O O . TYR A 1 100 ? -3.938 0.397 11.418 1.00 97.69 100 TYR A O 1
ATOM 746 N N . MET A 1 101 ? -3.734 -1.359 10.048 1.00 98.06 101 MET A N 1
ATOM 747 C CA . MET A 1 101 ? -4.870 -2.101 10.614 1.00 98.06 101 MET A CA 1
ATOM 748 C C . MET A 1 101 ? -4.600 -2.587 12.041 1.00 98.06 101 MET A C 1
ATOM 750 O O . MET A 1 101 ? -5.524 -2.704 12.844 1.00 98.06 101 MET A O 1
ATOM 754 N N . GLN A 1 102 ? -3.336 -2.815 12.404 1.00 98.31 102 GLN A N 1
ATOM 755 C CA . GLN A 1 102 ? -2.949 -3.114 13.785 1.00 98.31 102 GLN A CA 1
ATOM 756 C C . GLN A 1 102 ? -3.066 -1.866 14.667 1.00 98.31 102 GLN A C 1
ATOM 758 O O . GLN A 1 102 ? -3.554 -1.960 15.794 1.00 98.31 102 GLN A O 1
ATOM 763 N N . ASP A 1 103 ? -2.689 -0.695 14.147 1.00 98.38 103 ASP A N 1
ATOM 764 C CA . ASP A 1 103 ? -2.900 0.583 14.832 1.00 98.38 103 ASP A CA 1
ATOM 765 C C . ASP A 1 103 ? -4.403 0.875 14.997 1.00 98.38 103 ASP A C 1
ATOM 767 O O . ASP A 1 103 ? -4.827 1.325 16.062 1.00 98.38 103 ASP A O 1
ATOM 771 N N . ALA A 1 104 ? -5.219 0.552 13.986 1.00 98.31 104 ALA A N 1
ATOM 772 C CA . ALA A 1 104 ? -6.674 0.665 14.049 1.00 98.31 104 ALA A CA 1
ATOM 773 C C . ALA A 1 104 ? -7.285 -0.263 15.106 1.00 98.31 104 ALA A C 1
ATOM 775 O O . ALA A 1 104 ? -8.130 0.169 15.891 1.00 98.31 104 ALA A O 1
ATOM 776 N N . GLN A 1 105 ? -6.836 -1.521 15.168 1.00 98.62 105 GLN A N 1
ATOM 777 C CA . GLN A 1 105 ? -7.242 -2.453 16.218 1.00 98.62 105 GLN A CA 1
ATOM 778 C C . GLN A 1 105 ? -6.890 -1.904 17.603 1.00 98.62 105 GLN A C 1
ATOM 780 O O . GLN A 1 105 ? -7.747 -1.851 18.483 1.00 98.62 105 GLN A O 1
ATOM 785 N N . ALA A 1 106 ? -5.651 -1.441 17.791 1.00 98.56 106 ALA A N 1
ATOM 786 C CA . ALA A 1 106 ? -5.224 -0.865 19.060 1.00 98.56 106 ALA A CA 1
ATOM 787 C C . ALA A 1 106 ? -6.075 0.360 19.433 1.00 98.56 106 ALA A C 1
ATOM 789 O O . ALA A 1 106 ? -6.495 0.493 20.583 1.00 98.56 106 ALA A O 1
ATOM 790 N N . ALA A 1 107 ? -6.388 1.230 18.470 1.00 98.31 107 ALA A N 1
ATOM 791 C CA . ALA A 1 107 ? -7.268 2.375 18.683 1.00 98.31 107 ALA A CA 1
ATOM 792 C C . ALA A 1 107 ? -8.702 1.953 19.034 1.00 98.31 107 ALA A C 1
ATOM 794 O O . ALA A 1 107 ? -9.327 2.571 19.894 1.00 98.31 107 ALA A O 1
ATOM 795 N N . TRP A 1 108 ? -9.224 0.897 18.407 1.00 98.38 108 TRP A N 1
ATOM 796 C CA . TRP A 1 108 ? -10.538 0.335 18.719 1.00 98.38 108 TRP A CA 1
ATOM 797 C C . TRP A 1 108 ? -10.597 -0.217 20.144 1.00 98.38 108 TRP A C 1
ATOM 799 O O . TRP A 1 108 ? -11.549 0.063 20.880 1.00 98.38 108 TRP A O 1
ATOM 809 N N . ASP A 1 109 ? -9.566 -0.946 20.566 1.00 98.19 109 ASP A N 1
ATOM 810 C CA . ASP A 1 109 ? -9.482 -1.559 21.894 1.00 98.19 109 ASP A CA 1
ATOM 811 C C . ASP A 1 109 ? -9.443 -0.513 23.017 1.00 98.19 109 ASP A C 1
ATOM 813 O O . ASP A 1 109 ? -10.030 -0.729 24.079 1.00 98.19 109 ASP A O 1
ATOM 817 N N . HIS A 1 110 ? -8.845 0.652 22.752 1.00 98.06 110 HIS A N 1
ATOM 818 C CA . HIS A 1 110 ? -8.777 1.779 23.690 1.00 98.06 110 HIS A CA 1
ATOM 819 C C . HIS A 1 110 ? -9.926 2.790 23.538 1.00 98.06 110 HIS A C 1
ATOM 821 O O . HIS A 1 110 ? -10.061 3.686 24.374 1.00 98.06 110 HIS A O 1
ATOM 827 N N . ALA A 1 111 ? -10.750 2.678 22.492 1.00 97.94 111 ALA A N 1
ATOM 828 C CA . ALA A 1 111 ? -11.848 3.605 22.247 1.00 97.94 111 ALA A CA 1
ATOM 829 C C . ALA A 1 111 ? -12.907 3.528 23.357 1.00 97.94 111 ALA A C 1
ATOM 831 O O . ALA A 1 111 ? -13.293 2.445 23.808 1.00 97.94 111 ALA A O 1
ATOM 832 N N . SER A 1 112 ? -13.422 4.692 23.760 1.00 98.12 112 SER A N 1
ATOM 833 C CA . SER A 1 112 ? -14.562 4.765 24.672 1.00 98.12 112 SER A CA 1
ATOM 834 C C . SER A 1 112 ? -15.811 4.160 24.024 1.00 98.12 112 SER A C 1
ATOM 836 O O . SER A 1 112 ? -15.917 4.055 22.799 1.00 98.12 112 SER A O 1
ATOM 838 N N . GLU A 1 113 ? -16.797 3.787 24.840 1.00 98.12 113 GLU A N 1
ATOM 839 C CA . GLU A 1 113 ? -18.085 3.314 24.326 1.00 98.12 113 GLU A CA 1
ATOM 840 C C . GLU A 1 113 ? -18.764 4.365 23.433 1.00 98.12 113 GLU A C 1
ATOM 842 O O . GLU A 1 113 ? -19.323 4.022 22.393 1.00 98.12 113 GLU A O 1
ATOM 847 N N . GLU A 1 114 ? -18.641 5.647 23.786 1.00 98.19 114 GLU A N 1
ATOM 848 C CA . GLU A 1 114 ? -19.119 6.768 22.975 1.00 98.19 114 GLU A CA 1
ATOM 849 C C . GLU A 1 114 ? -18.459 6.787 21.591 1.00 98.19 114 GLU A C 1
ATOM 851 O O . GLU A 1 114 ? -19.162 6.807 20.579 1.00 98.19 114 GLU A O 1
ATOM 856 N N . THR A 1 115 ? -17.125 6.693 21.525 1.00 98.19 115 THR A N 1
ATOM 857 C CA . THR A 1 115 ? -16.392 6.633 20.252 1.00 98.19 115 THR A CA 1
ATOM 858 C C . THR A 1 115 ? -16.811 5.417 19.433 1.00 98.19 115 THR A C 1
ATOM 860 O O . THR A 1 115 ? -17.141 5.559 18.257 1.00 98.19 115 THR A O 1
ATOM 863 N N . ARG A 1 116 ? -16.870 4.228 20.049 1.00 98.19 116 ARG A N 1
ATOM 864 C CA . ARG A 1 116 ? -17.294 3.000 19.357 1.00 98.19 116 ARG A CA 1
ATOM 865 C C . ARG A 1 116 ? -18.710 3.121 18.811 1.00 98.19 116 ARG A C 1
ATOM 867 O O . ARG A 1 116 ? -18.961 2.654 17.708 1.00 98.19 116 ARG A O 1
ATOM 874 N N . ASN A 1 117 ? -19.630 3.740 19.550 1.00 98.12 117 ASN A N 1
ATOM 875 C CA . ASN A 1 117 ? -21.002 3.971 19.098 1.00 98.12 117 ASN A CA 1
ATOM 876 C C . ASN A 1 117 ? -21.059 4.955 17.927 1.00 98.12 117 ASN A C 1
ATOM 878 O O . ASN A 1 117 ? -21.803 4.712 16.978 1.00 98.12 117 ASN A O 1
ATOM 882 N N . ALA A 1 118 ? -20.247 6.014 17.964 1.00 97.81 118 ALA A N 1
ATOM 883 C CA . ALA A 1 118 ? -20.204 7.032 16.920 1.00 97.81 118 ALA A CA 1
ATOM 884 C C . ALA A 1 118 ? -19.712 6.494 15.564 1.00 97.81 118 ALA A C 1
ATOM 886 O O . ALA A 1 118 ? -20.157 6.979 14.527 1.00 97.81 118 ALA A O 1
ATOM 887 N N . VAL A 1 119 ?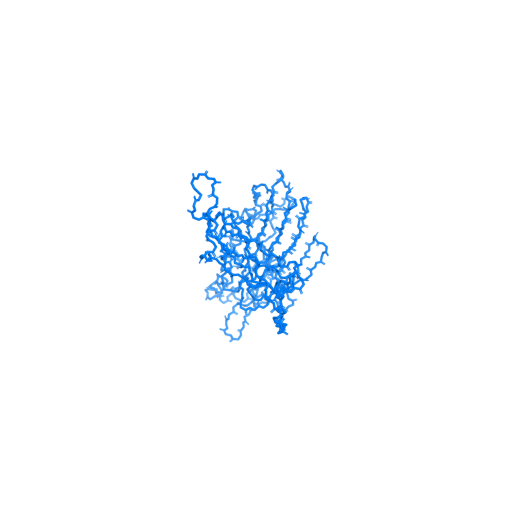 -18.833 5.484 15.559 1.00 97.88 119 VAL A N 1
ATOM 888 C CA . VAL A 1 119 ? -18.242 4.929 14.323 1.00 97.88 119 VAL A CA 1
ATOM 889 C C . VAL A 1 119 ? -18.740 3.522 13.968 1.00 97.88 119 VAL A C 1
ATOM 891 O O . VAL A 1 119 ? -18.323 2.956 12.959 1.00 97.88 119 VAL A O 1
ATOM 894 N N . ARG A 1 120 ? -19.654 2.942 14.760 1.00 96.19 120 ARG A N 1
ATOM 895 C CA . ARG A 1 120 ? -20.056 1.524 14.657 1.00 96.19 120 ARG A CA 1
ATOM 896 C C . ARG A 1 120 ? -20.608 1.123 13.288 1.00 96.19 120 ARG A C 1
ATOM 898 O O . ARG A 1 120 ? -20.465 -0.025 12.891 1.00 96.19 120 ARG A O 1
ATOM 905 N N . SER A 1 121 ? -21.268 2.040 12.583 1.00 96.06 121 SER A N 1
ATOM 906 C CA . SER A 1 121 ? -21.815 1.766 11.248 1.00 96.06 121 SER A CA 1
ATOM 907 C C . SER A 1 121 ? -20.739 1.649 10.166 1.00 96.06 121 SER A C 1
ATOM 909 O O . SER A 1 121 ? -21.018 1.101 9.102 1.00 96.06 121 SER A O 1
ATOM 911 N N . ALA A 1 122 ? -19.532 2.154 10.430 1.00 97.19 122 ALA A N 1
ATOM 912 C CA . ALA A 1 122 ? -18.435 2.189 9.474 1.00 97.19 122 ALA A CA 1
ATOM 913 C C . ALA A 1 122 ? -17.265 1.270 9.848 1.00 97.19 122 ALA A C 1
ATOM 915 O O . ALA A 1 122 ? -16.476 0.935 8.974 1.00 97.19 122 ALA A O 1
ATOM 916 N N . VAL A 1 123 ? -17.147 0.835 11.105 1.00 97.75 123 VAL A N 1
ATOM 917 C CA . VAL A 1 123 ? -16.105 -0.108 11.536 1.00 97.75 123 VAL A CA 1
ATOM 918 C C . VAL A 1 123 ? -16.684 -1.518 11.606 1.00 97.75 123 VAL A C 1
ATOM 920 O O . VAL A 1 123 ? -17.561 -1.802 12.424 1.00 97.75 123 VAL A O 1
ATOM 923 N N . ILE A 1 124 ? -16.186 -2.411 10.753 1.00 97.50 124 ILE A N 1
ATOM 924 C CA . ILE A 1 124 ? -16.582 -3.819 10.733 1.00 97.50 124 ILE A CA 1
ATOM 925 C C . ILE A 1 124 ? -15.661 -4.607 11.651 1.00 97.50 124 ILE A C 1
ATOM 927 O O . ILE A 1 124 ? -14.440 -4.625 11.481 1.00 97.50 124 ILE A O 1
ATOM 931 N N . ILE A 1 125 ? -16.287 -5.298 12.598 1.00 97.19 125 ILE A N 1
ATOM 932 C CA . ILE A 1 125 ? -15.633 -6.185 13.548 1.00 97.19 125 ILE A CA 1
ATOM 933 C C . ILE A 1 125 ? -16.031 -7.628 13.227 1.00 97.19 125 ILE A C 1
ATOM 935 O O . ILE A 1 125 ? -17.215 -7.911 13.034 1.00 97.19 125 ILE A O 1
ATOM 939 N N . ASN A 1 126 ? -15.066 -8.545 13.172 1.00 95.62 126 ASN A N 1
ATOM 940 C CA . ASN A 1 126 ? -15.345 -9.966 12.965 1.00 95.62 126 ASN A CA 1
ATOM 941 C C . ASN A 1 126 ? -15.793 -10.669 14.266 1.00 95.62 126 ASN A C 1
ATOM 943 O O . ASN A 1 126 ? -15.829 -10.077 15.345 1.00 95.62 126 ASN A O 1
ATOM 947 N N . GLY A 1 127 ? -16.104 -11.968 14.183 1.00 95.06 127 GLY A N 1
ATOM 948 C CA . GLY A 1 127 ? -16.539 -12.764 15.342 1.00 95.06 127 GLY A CA 1
ATOM 949 C C . GLY A 1 127 ? -15.511 -12.893 16.478 1.00 95.06 127 GLY A C 1
ATOM 950 O O . GLY A 1 127 ? -15.881 -13.291 17.578 1.00 95.06 127 GLY A O 1
ATOM 951 N N . GLU A 1 128 ? -14.245 -12.540 16.239 1.00 96.19 128 GLU A N 1
ATOM 952 C CA . GLU A 1 128 ? -13.164 -12.538 17.236 1.00 96.19 128 GLU A CA 1
ATOM 953 C C . GLU A 1 128 ? -12.970 -11.167 17.903 1.00 96.19 128 GLU A C 1
ATOM 955 O O . GLU A 1 128 ? -12.093 -11.019 18.752 1.00 96.19 128 GLU A O 1
ATOM 960 N N . GLY A 1 129 ? -13.749 -10.152 17.520 1.00 96.00 129 GLY A N 1
ATOM 961 C CA . GLY A 1 129 ? -13.559 -8.788 18.010 1.00 96.00 129 GLY A CA 1
ATOM 962 C C . GLY A 1 129 ? -12.488 -7.992 17.255 1.00 96.00 129 GLY A C 1
ATOM 963 O O . GLY A 1 129 ? -12.128 -6.905 17.709 1.00 96.00 129 GLY A O 1
ATOM 964 N N . LYS A 1 130 ? -11.989 -8.490 16.112 1.00 97.44 130 LYS A N 1
ATOM 965 C CA . LYS A 1 130 ? -10.986 -7.783 15.304 1.00 97.44 130 LYS A CA 1
ATOM 966 C C . LYS A 1 130 ? -11.615 -6.828 14.298 1.00 97.44 130 LYS A C 1
ATOM 968 O O . LYS A 1 130 ? -12.553 -7.212 13.603 1.00 97.44 130 LYS A O 1
ATOM 973 N N . VAL A 1 131 ? -11.048 -5.632 14.172 1.00 97.88 131 VAL A N 1
ATOM 974 C CA . VAL A 1 131 ? -11.296 -4.691 13.079 1.00 97.88 131 VAL A CA 1
ATOM 975 C C . VAL A 1 131 ? -10.797 -5.324 11.786 1.00 97.88 131 VAL A C 1
ATOM 977 O O . VAL A 1 131 ? -9.603 -5.558 11.624 1.00 97.88 131 VAL A O 1
ATOM 980 N N . VAL A 1 132 ? -11.723 -5.615 10.878 1.00 96.62 132 VAL A N 1
ATOM 981 C CA . VAL A 1 132 ? -11.420 -6.219 9.568 1.00 96.62 132 VAL A CA 1
ATOM 982 C C . VAL A 1 132 ? -11.674 -5.267 8.410 1.00 96.62 132 VAL A C 1
ATOM 984 O O . VAL A 1 132 ? -11.169 -5.485 7.318 1.00 96.62 132 VAL A O 1
ATOM 987 N N . HIS A 1 133 ? -12.442 -4.202 8.638 1.00 97.81 133 HIS A N 1
ATOM 988 C CA . HIS A 1 133 ? -12.660 -3.169 7.639 1.00 97.81 133 HIS A CA 1
ATOM 989 C C . HIS A 1 133 ? -13.111 -1.866 8.294 1.00 97.81 133 HIS A C 1
ATOM 991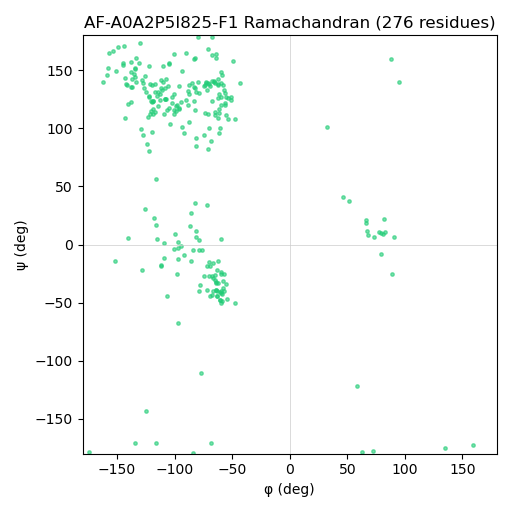 O O . HIS A 1 133 ? -13.854 -1.866 9.279 1.00 97.81 133 HIS A O 1
ATOM 997 N N . ILE A 1 134 ? -12.695 -0.756 7.707 1.00 97.75 134 ILE A N 1
ATOM 998 C CA . ILE A 1 134 ? -13.104 0.601 8.031 1.00 97.75 134 ILE A CA 1
ATOM 999 C C . ILE A 1 134 ? -13.684 1.196 6.751 1.00 97.75 134 ILE A C 1
ATOM 1001 O O . ILE A 1 134 ? -13.048 1.170 5.703 1.00 97.75 134 ILE A O 1
ATOM 1005 N N . GLY A 1 135 ? -14.902 1.721 6.832 1.00 96.81 135 GLY A N 1
ATOM 1006 C CA . GLY A 1 135 ? -15.566 2.361 5.704 1.00 96.81 135 GLY A CA 1
ATOM 1007 C C . GLY A 1 135 ? -14.902 3.678 5.276 1.00 96.81 135 GLY A C 1
ATOM 1008 O O . GLY A 1 135 ? -13.949 4.136 5.908 1.00 96.81 135 GLY A O 1
ATOM 1009 N N . PRO A 1 136 ? -15.430 4.319 4.222 1.00 94.62 136 PRO A N 1
ATOM 1010 C CA . PRO A 1 136 ? -14.915 5.588 3.722 1.00 94.62 136 PRO A CA 1
ATOM 1011 C C . PRO A 1 136 ? -14.882 6.658 4.819 1.00 94.62 136 PRO A C 1
ATOM 1013 O O . PRO A 1 136 ? -15.901 6.931 5.461 1.00 94.62 136 PRO A O 1
ATOM 1016 N N . THR A 1 137 ? -13.723 7.286 5.023 1.00 92.94 137 THR A N 1
ATOM 1017 C CA . THR A 1 137 ? -13.588 8.449 5.918 1.00 92.94 137 THR A CA 1
ATOM 1018 C C . THR A 1 137 ? -14.181 9.703 5.292 1.00 92.94 137 THR A C 1
ATOM 1020 O O . THR A 1 137 ? -14.666 10.577 6.016 1.00 92.94 137 THR A O 1
ATOM 1023 N N . LYS A 1 138 ? -14.202 9.777 3.952 1.00 84.12 138 LYS A N 1
ATOM 1024 C CA . LYS A 1 138 ? -14.860 10.867 3.234 1.00 84.12 138 LYS A CA 1
ATOM 1025 C C . LYS A 1 138 ? -16.320 10.946 3.675 1.00 84.12 138 LYS A C 1
ATOM 1027 O O . LYS A 1 138 ? -17.023 9.941 3.703 1.00 84.12 138 LYS A O 1
ATOM 1032 N N . GLU A 1 139 ? -16.761 12.147 4.037 1.00 84.50 139 GLU A N 1
ATOM 1033 C CA . GLU A 1 139 ? -18.145 12.428 4.451 1.00 84.50 139 GLU A CA 1
ATOM 1034 C C . GLU A 1 139 ? -18.574 11.801 5.795 1.00 84.50 139 GLU A C 1
ATOM 1036 O O . GLU A 1 139 ? -19.739 11.920 6.177 1.00 84.50 139 GLU A O 1
ATOM 1041 N N . ASN A 1 140 ? -17.652 11.210 6.567 1.00 91.62 140 ASN A N 1
ATOM 1042 C CA . ASN A 1 140 ? -17.936 10.663 7.897 1.00 91.62 140 ASN A CA 1
ATOM 1043 C C . ASN A 1 140 ? -17.038 11.305 8.974 1.00 91.62 140 ASN A C 1
ATOM 1045 O O . ASN A 1 140 ? -16.051 10.700 9.395 1.00 91.62 140 ASN A O 1
ATOM 1049 N N . PRO A 1 141 ? -17.376 12.516 9.467 1.00 92.38 141 PRO A N 1
ATOM 1050 C CA . PRO A 1 141 ? -16.530 13.237 10.421 1.00 92.38 141 PRO A CA 1
ATOM 1051 C C . PRO A 1 141 ? -16.220 12.477 11.724 1.00 92.38 141 PRO A C 1
ATOM 1053 O O . PRO A 1 141 ? -15.076 12.537 12.177 1.00 92.38 141 PRO A O 1
ATOM 1056 N N . PRO A 1 142 ? -17.165 11.739 12.350 1.00 95.56 142 PRO A N 1
ATOM 1057 C CA . PRO A 1 142 ? -16.840 10.904 13.507 1.00 95.56 142 PRO A CA 1
ATOM 1058 C C . PRO A 1 142 ? -15.778 9.843 13.204 1.00 95.56 142 PRO A C 1
ATOM 1060 O O . PRO A 1 142 ? -14.863 9.647 14.005 1.00 95.56 142 PRO A O 1
ATOM 1063 N N . LEU A 1 143 ? -15.879 9.185 12.046 1.00 96.44 143 LEU A N 1
ATOM 1064 C CA . LEU A 1 143 ? -14.899 8.193 11.625 1.00 96.44 143 LEU A CA 1
ATOM 1065 C C . LEU A 1 143 ? -13.555 8.835 11.293 1.00 96.44 143 LEU A C 1
ATOM 1067 O O . LEU A 1 143 ? -12.529 8.338 11.744 1.00 96.44 143 LEU A O 1
ATOM 1071 N N . GLU A 1 144 ? -13.558 9.949 10.560 1.00 94.56 144 GLU A N 1
ATOM 1072 C CA . GLU A 1 144 ? -12.348 10.708 10.244 1.00 94.56 144 GLU A CA 1
ATOM 1073 C C . GLU A 1 144 ? -11.591 11.079 11.527 1.00 94.56 144 GLU A C 1
ATOM 1075 O O . GLU A 1 144 ? -10.395 10.817 11.637 1.00 94.56 144 GLU A O 1
ATOM 1080 N N . ASN A 1 145 ? -12.295 11.595 12.540 1.00 94.44 145 ASN A N 1
ATOM 1081 C CA . ASN A 1 145 ? -11.705 11.938 13.836 1.00 94.44 145 ASN A CA 1
ATOM 1082 C C . ASN A 1 145 ? -11.093 10.726 14.551 1.00 94.44 145 ASN A C 1
ATOM 1084 O O . ASN A 1 145 ? -10.014 10.839 15.135 1.00 94.44 145 ASN A O 1
ATOM 1088 N N . TRP A 1 146 ? -11.756 9.567 14.505 1.00 97.12 146 TRP A N 1
ATOM 1089 C CA . TRP A 1 146 ? -11.209 8.334 15.073 1.00 97.12 146 TRP A CA 1
ATOM 1090 C C . TRP A 1 146 ? -9.983 7.841 14.293 1.00 97.12 146 TRP A C 1
ATOM 1092 O O . TRP A 1 146 ? -8.965 7.527 14.898 1.00 97.12 146 TRP A O 1
ATOM 1102 N N . VAL A 1 147 ? -10.010 7.862 12.958 1.00 96.88 147 VAL A N 1
ATOM 1103 C CA . VAL A 1 147 ? -8.848 7.481 12.136 1.00 96.88 147 VAL A CA 1
ATOM 1104 C C . VAL A 1 147 ? -7.664 8.422 12.371 1.00 96.88 147 VAL A C 1
ATOM 1106 O O . VAL A 1 147 ? -6.525 7.975 12.537 1.00 96.88 147 VAL A O 1
ATOM 1109 N N . ARG A 1 148 ? -7.919 9.728 12.502 1.00 94.25 148 ARG A N 1
ATOM 1110 C CA . ARG A 1 148 ? -6.895 10.713 12.879 1.00 94.25 148 ARG A CA 1
ATOM 1111 C C . ARG A 1 148 ? -6.272 10.425 14.246 1.00 94.25 148 ARG A C 1
ATOM 1113 O O . ARG A 1 148 ? -5.120 10.793 14.452 1.00 94.25 148 ARG A O 1
ATOM 1120 N N . SER A 1 149 ? -6.939 9.731 15.169 1.00 95.44 149 SER A N 1
ATOM 1121 C CA . SER A 1 149 ? -6.330 9.438 16.473 1.00 95.44 149 SER A CA 1
ATOM 1122 C C . SER A 1 149 ? -5.172 8.435 16.400 1.00 95.44 149 SER A C 1
ATOM 1124 O O . SER A 1 149 ? -4.380 8.381 17.339 1.00 95.44 149 SER A O 1
ATOM 1126 N N . PHE A 1 150 ? -5.050 7.648 15.322 1.00 95.62 150 PHE A N 1
ATOM 1127 C CA . PHE A 1 150 ? -3.996 6.629 15.185 1.00 95.62 150 PHE A CA 1
ATOM 1128 C C . PHE A 1 150 ? -3.184 6.706 13.883 1.00 95.62 150 PHE A C 1
ATOM 1130 O O . PHE A 1 150 ? -2.046 6.223 13.842 1.00 95.62 150 PHE A O 1
ATOM 1137 N N . ALA A 1 151 ? -3.725 7.334 12.835 1.00 94.31 151 ALA A N 1
ATOM 1138 C CA . ALA A 1 151 ? -3.123 7.365 11.503 1.00 94.31 151 ALA A CA 1
ATOM 1139 C C . ALA A 1 151 ? -2.679 8.757 11.027 1.00 94.31 151 ALA A C 1
ATOM 1141 O O . ALA A 1 151 ? -2.232 8.888 9.887 1.00 94.31 151 ALA A O 1
ATOM 1142 N N . ASN A 1 152 ? -2.780 9.797 11.864 1.00 89.31 152 ASN A N 1
ATOM 1143 C CA . ASN A 1 152 ? -2.454 11.165 11.457 1.00 89.31 152 ASN A CA 1
ATOM 1144 C C . ASN A 1 152 ? -1.021 11.275 10.910 1.00 89.31 152 ASN A C 1
ATOM 1146 O O . ASN A 1 152 ? -0.059 10.924 11.595 1.00 89.31 152 ASN A O 1
ATOM 1150 N N . GLY A 1 153 ? -0.892 11.739 9.666 1.00 86.62 153 GLY A N 1
ATOM 1151 C CA . GLY A 1 153 ? 0.389 11.853 8.964 1.00 86.62 153 GLY A CA 1
ATOM 1152 C C . GLY A 1 153 ? 1.006 10.539 8.492 1.00 86.62 153 GLY A C 1
ATOM 1153 O O . GLY A 1 153 ? 2.123 10.566 7.983 1.00 86.62 153 GLY A O 1
ATOM 1154 N N . LYS A 1 154 ? 0.307 9.406 8.626 1.00 90.25 154 LYS A N 1
ATOM 1155 C CA . LYS A 1 154 ? 0.738 8.103 8.094 1.00 90.25 154 LYS A CA 1
ATOM 1156 C C . LYS A 1 154 ? 0.090 7.758 6.751 1.00 90.25 154 LYS A C 1
ATOM 1158 O O . LYS A 1 154 ? 0.641 6.968 5.994 1.00 90.25 154 LYS A O 1
ATOM 1163 N N . THR A 1 155 ? -1.084 8.317 6.489 1.00 90.81 155 THR A N 1
ATOM 1164 C CA . THR A 1 155 ? -1.883 8.139 5.274 1.00 90.81 155 THR A CA 1
ATOM 1165 C C . THR A 1 155 ? -2.748 9.383 5.085 1.00 90.81 155 THR A C 1
ATOM 1167 O O . THR A 1 155 ? -2.858 10.194 6.006 1.00 90.81 155 THR A O 1
ATOM 1170 N N . TYR A 1 156 ? -3.333 9.544 3.908 1.00 90.12 156 TYR A N 1
ATOM 1171 C CA . TYR A 1 156 ? -4.272 10.612 3.602 1.00 90.12 156 TYR A CA 1
ATOM 1172 C C . TYR A 1 156 ? -5.671 10.216 4.098 1.00 90.12 156 TYR A C 1
ATOM 1174 O O . TYR A 1 156 ? -6.230 9.203 3.666 1.00 90.12 156 TYR A O 1
ATOM 1182 N N . ILE A 1 157 ? -6.212 10.966 5.063 1.00 88.56 157 ILE A N 1
ATOM 1183 C CA . ILE A 1 157 ? -7.419 10.563 5.810 1.00 88.56 157 ILE A CA 1
ATOM 1184 C C . ILE A 1 157 ? -8.645 11.376 5.400 1.00 88.56 157 ILE A C 1
ATOM 1186 O O . ILE A 1 157 ? -9.728 10.809 5.267 1.00 88.56 157 ILE A O 1
ATOM 1190 N N . GLY A 1 158 ? -8.506 12.693 5.255 1.00 78.69 158 GLY A N 1
ATOM 1191 C CA . GLY A 1 158 ? -9.620 13.600 4.975 1.00 78.69 158 GLY A CA 1
ATOM 1192 C C . GLY A 1 158 ? -9.498 14.285 3.621 1.00 78.69 158 GLY A C 1
ATOM 1193 O O . GLY A 1 158 ? -8.643 13.961 2.801 1.00 78.69 158 GLY A O 1
ATOM 1194 N N . ILE A 1 159 ? -10.364 15.267 3.378 1.00 66.69 159 ILE A N 1
ATOM 1195 C CA . ILE A 1 159 ? -10.230 16.136 2.205 1.00 66.69 159 ILE A CA 1
ATOM 1196 C C . ILE A 1 159 ? -9.004 17.031 2.440 1.00 66.69 159 ILE A C 1
ATOM 1198 O O . ILE A 1 159 ? -9.069 18.000 3.198 1.00 66.69 159 ILE A O 1
ATOM 1202 N N . GLY A 1 160 ? -7.868 16.691 1.835 1.00 59.91 160 GLY A N 1
ATOM 1203 C CA . GLY A 1 160 ? -6.687 17.555 1.813 1.00 59.91 160 GLY A CA 1
ATOM 1204 C C . GLY A 1 160 ? -6.906 18.803 0.961 1.00 59.91 160 GLY A C 1
ATOM 1205 O O . GLY A 1 160 ? -8.033 19.141 0.585 1.00 59.91 160 GLY A O 1
ATOM 1206 N N . ALA A 1 161 ? -5.834 19.557 0.720 1.00 59.66 161 ALA A N 1
ATOM 1207 C CA . ALA A 1 161 ? -5.966 20.869 0.104 1.00 59.66 161 ALA A CA 1
ATOM 1208 C C . ALA A 1 161 ? -6.584 20.779 -1.301 1.00 59.66 161 ALA A C 1
ATOM 1210 O O . ALA A 1 161 ? -5.990 20.212 -2.217 1.00 59.66 161 ALA A O 1
ATOM 1211 N N . TRP A 1 162 ? -7.763 21.373 -1.486 1.00 51.22 162 TRP A N 1
ATOM 1212 C CA . TRP A 1 162 ? -8.442 21.418 -2.778 1.00 51.22 162 TRP A CA 1
ATOM 1213 C C . TRP A 1 162 ? -9.103 22.779 -2.990 1.00 51.22 162 TRP A C 1
ATOM 1215 O O . TRP A 1 162 ? -9.934 23.217 -2.190 1.00 51.22 162 TRP A O 1
ATOM 1225 N N . GLY A 1 163 ? -8.713 23.469 -4.065 1.00 64.44 163 GLY A N 1
ATOM 1226 C CA . GLY A 1 163 ? -9.131 24.849 -4.321 1.00 64.44 163 GLY A CA 1
ATOM 1227 C C . GLY A 1 163 ? -8.717 25.787 -3.183 1.00 64.44 163 GLY A C 1
ATOM 1228 O O . GLY A 1 163 ? -7.537 25.883 -2.852 1.00 64.44 163 GLY A O 1
ATOM 1229 N N . ASP A 1 164 ? -9.698 26.454 -2.572 1.00 67.56 164 ASP A N 1
ATOM 1230 C CA . ASP A 1 164 ? -9.487 27.395 -1.461 1.00 67.56 164 ASP A CA 1
ATOM 1231 C C . ASP A 1 164 ? -9.398 26.714 -0.078 1.00 67.56 164 ASP A C 1
ATOM 1233 O O . ASP A 1 164 ? -9.146 27.373 0.936 1.00 67.56 164 ASP A O 1
ATOM 1237 N N . ILE A 1 165 ? -9.602 25.393 -0.001 1.00 67.44 165 ILE A N 1
ATOM 1238 C CA . ILE A 1 165 ? -9.486 24.635 1.248 1.00 67.44 165 ILE A CA 1
ATOM 1239 C C . ILE A 1 165 ? -8.014 24.296 1.465 1.00 67.44 165 ILE A C 1
ATOM 1241 O O . ILE A 1 165 ? -7.390 23.644 0.636 1.00 67.44 165 ILE A O 1
ATOM 1245 N N . LYS A 1 166 ? -7.456 24.706 2.610 1.00 69.81 166 LYS A N 1
ATOM 1246 C CA . LYS A 1 166 ? -6.055 24.419 2.965 1.00 69.81 166 LYS A CA 1
ATOM 1247 C C . LYS A 1 166 ? -5.777 22.944 3.280 1.00 69.81 166 LYS A C 1
ATOM 1249 O O . LYS A 1 166 ? -4.609 22.569 3.317 1.00 69.81 166 LYS A O 1
ATOM 1254 N N . GLY A 1 167 ? -6.815 22.134 3.502 1.00 74.94 167 GLY A N 1
ATOM 1255 C CA . GLY A 1 167 ? -6.688 20.750 3.962 1.00 74.94 167 GLY A CA 1
ATOM 1256 C C . GLY A 1 167 ? -6.043 20.628 5.346 1.00 74.94 167 GLY A C 1
ATOM 1257 O O . GLY A 1 167 ? -5.692 21.627 5.982 1.00 74.94 167 GLY A O 1
ATOM 1258 N N . ASP A 1 168 ? -5.873 19.392 5.809 1.00 84.38 168 ASP A N 1
ATOM 1259 C CA . ASP A 1 168 ? -5.021 19.091 6.960 1.00 84.38 168 ASP A CA 1
ATOM 1260 C C . ASP A 1 168 ? -3.542 19.070 6.533 1.00 84.38 168 ASP A C 1
ATOM 1262 O O . ASP A 1 168 ? -3.183 18.574 5.464 1.00 84.38 168 ASP A O 1
ATOM 1266 N N . VAL A 1 169 ? -2.660 19.623 7.369 1.00 84.25 169 VAL A N 1
ATOM 1267 C CA . VAL A 1 169 ? -1.227 19.726 7.046 1.00 84.25 169 VAL A CA 1
ATOM 1268 C C . VAL A 1 169 ? -0.557 18.357 6.919 1.00 84.25 169 VAL A C 1
ATOM 1270 O O . VAL A 1 169 ? 0.352 18.192 6.107 1.00 84.25 169 VAL A O 1
ATOM 1273 N N . ASN A 1 170 ? -0.999 17.370 7.697 1.00 86.19 170 ASN A N 1
ATOM 1274 C CA . ASN A 1 170 ? -0.421 16.035 7.677 1.00 86.19 170 ASN A CA 1
ATOM 1275 C C . ASN A 1 170 ? -0.906 15.240 6.466 1.00 86.19 170 ASN A C 1
ATOM 1277 O O . ASN A 1 170 ? -0.106 14.504 5.889 1.00 86.19 170 ASN A O 1
ATOM 1281 N N . ASP A 1 171 ? -2.157 15.449 6.046 1.00 83.56 171 ASP A N 1
ATOM 1282 C CA . ASP A 1 171 ? -2.669 14.930 4.772 1.00 83.56 171 ASP A CA 1
ATOM 1283 C C . ASP A 1 171 ? -1.848 15.519 3.607 1.00 83.56 171 ASP A C 1
ATOM 1285 O O . ASP A 1 171 ? -1.301 14.782 2.792 1.00 83.56 171 ASP A O 1
ATOM 1289 N N . ASN A 1 172 ? -1.616 16.837 3.589 1.00 81.50 172 ASN A N 1
ATOM 1290 C CA . ASN A 1 172 ? -0.820 17.483 2.536 1.00 81.50 172 ASN A CA 1
ATOM 1291 C C . ASN A 1 172 ? 0.639 16.990 2.478 1.00 81.50 172 ASN A C 1
ATOM 1293 O O . ASN A 1 172 ? 1.227 16.909 1.398 1.00 81.50 172 ASN A O 1
ATOM 1297 N N . ASN A 1 173 ? 1.238 16.645 3.623 1.00 83.62 173 ASN A N 1
ATOM 1298 C CA . ASN A 1 173 ? 2.598 16.099 3.665 1.00 83.62 173 ASN A CA 1
ATOM 1299 C C . ASN A 1 173 ? 2.700 14.734 2.961 1.00 83.62 173 ASN A C 1
ATOM 1301 O O . ASN A 1 173 ? 3.768 14.397 2.433 1.00 83.62 173 ASN A O 1
ATOM 1305 N N . GLN A 1 174 ? 1.597 13.975 2.895 1.00 81.38 174 GLN A N 1
ATOM 1306 C CA . GLN A 1 174 ? 1.545 12.730 2.131 1.00 81.38 174 GLN A CA 1
ATOM 1307 C C . GLN A 1 174 ? 1.661 12.978 0.627 1.00 81.38 174 GLN A C 1
ATOM 1309 O O . GLN A 1 174 ? 2.265 12.159 -0.049 1.00 81.38 174 GLN A O 1
ATOM 1314 N N . SER A 1 175 ? 1.237 14.123 0.091 1.00 78.25 175 SER A N 1
ATOM 1315 C CA . SER A 1 175 ? 1.308 14.418 -1.354 1.00 78.25 175 SER A CA 1
ATOM 1316 C C . 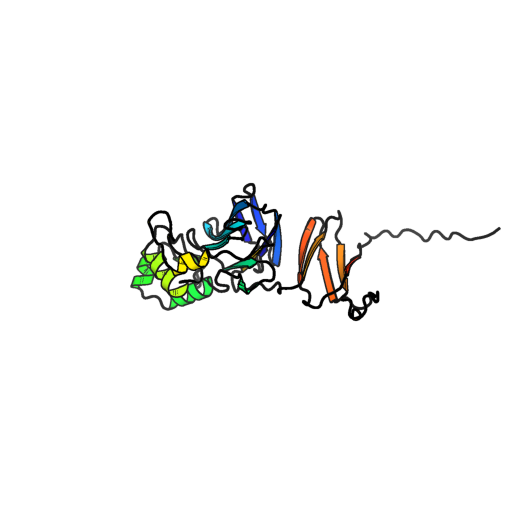SER A 1 175 ? 2.643 15.035 -1.814 1.00 78.25 175 SER A C 1
ATOM 1318 O O . SER A 1 175 ? 2.743 15.591 -2.907 1.00 78.25 175 SER A O 1
ATOM 1320 N N . SER A 1 176 ? 3.703 14.952 -1.003 1.00 85.94 176 SER A N 1
ATOM 1321 C CA . SER A 1 176 ? 5.042 15.442 -1.373 1.00 85.94 176 SER A CA 1
ATOM 1322 C C . SER A 1 176 ? 5.631 14.699 -2.586 1.00 85.94 176 SER A C 1
ATOM 1324 O O . SER A 1 176 ? 5.540 13.480 -2.691 1.00 85.94 176 SER A O 1
ATOM 1326 N N . ALA A 1 177 ? 6.262 15.409 -3.522 1.00 90.12 177 ALA A N 1
ATOM 1327 C CA . ALA A 1 177 ? 6.839 14.773 -4.708 1.00 90.12 177 ALA A CA 1
ATOM 1328 C C . ALA A 1 177 ? 8.122 13.986 -4.374 1.00 90.12 177 ALA A C 1
ATOM 1330 O O . ALA A 1 177 ? 8.996 14.480 -3.657 1.00 90.12 177 ALA A O 1
ATOM 1331 N N . ALA A 1 178 ? 8.262 12.787 -4.936 1.00 92.75 178 ALA A N 1
ATOM 1332 C CA . ALA A 1 178 ? 9.480 11.991 -4.893 1.00 92.75 178 ALA A CA 1
ATOM 1333 C C . ALA A 1 178 ? 10.392 12.359 -6.085 1.00 92.75 178 ALA A C 1
ATOM 1335 O O . ALA A 1 178 ? 9.908 12.426 -7.213 1.00 92.75 178 ALA A O 1
ATOM 1336 N N . PRO A 1 179 ? 11.705 12.601 -5.889 1.00 92.81 179 PRO A N 1
ATOM 1337 C CA . PRO A 1 179 ? 12.569 13.096 -6.962 1.00 92.81 179 PRO A CA 1
ATOM 1338 C C . PRO A 1 179 ? 12.667 12.176 -8.191 1.00 92.81 179 PRO A C 1
ATOM 1340 O O . PRO A 1 179 ? 13.068 11.010 -8.089 1.00 92.81 179 PRO A O 1
ATOM 1343 N N . GLY A 1 180 ? 12.400 12.756 -9.363 1.00 92.75 1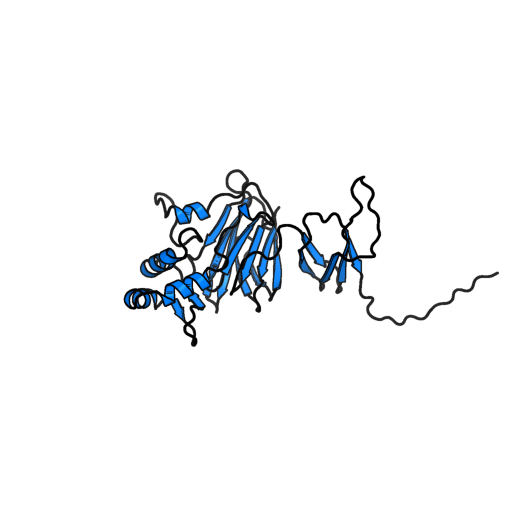80 GLY A N 1
ATOM 1344 C CA . GLY A 1 180 ? 12.435 12.097 -10.666 1.00 92.75 180 GLY A CA 1
ATOM 1345 C C . GLY A 1 180 ? 11.282 11.123 -10.903 1.00 92.75 180 GLY A C 1
ATOM 1346 O O . GLY A 1 180 ? 10.404 10.957 -10.063 1.00 92.75 180 GLY A O 1
ATOM 1347 N N . SER A 1 181 ? 11.314 10.475 -12.068 1.00 93.25 181 SER A N 1
ATOM 1348 C CA . SER A 1 181 ? 10.403 9.389 -12.426 1.00 93.25 181 SER A CA 1
ATOM 1349 C C . SER A 1 181 ? 11.136 8.057 -12.347 1.00 93.25 181 SER A C 1
ATOM 1351 O O . SER A 1 181 ? 12.116 7.849 -13.067 1.00 93.25 181 SER A O 1
ATOM 1353 N N . GLN A 1 182 ? 10.691 7.172 -11.456 1.00 92.94 182 GLN A N 1
ATOM 1354 C CA . GLN A 1 182 ? 11.307 5.860 -11.226 1.00 92.94 182 GLN A CA 1
ATOM 1355 C C . GLN A 1 182 ? 10.252 4.750 -11.247 1.00 92.94 182 GLN A C 1
ATOM 1357 O O . GLN A 1 182 ? 9.048 5.011 -11.332 1.00 92.94 182 GLN A O 1
ATOM 1362 N N . ASP A 1 183 ? 10.705 3.501 -11.192 1.00 92.94 183 ASP A N 1
ATOM 1363 C CA . ASP A 1 183 ? 9.803 2.381 -10.944 1.00 92.94 183 ASP A CA 1
ATOM 1364 C C . ASP A 1 183 ? 9.240 2.495 -9.529 1.00 92.94 183 ASP A C 1
ATOM 1366 O O . ASP A 1 183 ? 9.943 2.875 -8.591 1.00 92.94 183 ASP A O 1
ATOM 1370 N N . ILE A 1 184 ? 7.963 2.167 -9.375 1.00 94.56 184 ILE A N 1
ATOM 1371 C CA . ILE A 1 184 ? 7.249 2.249 -8.102 1.00 94.56 184 ILE A CA 1
ATOM 1372 C C . ILE A 1 184 ? 6.923 0.835 -7.639 1.00 94.56 184 ILE A C 1
ATOM 1374 O O . ILE A 1 184 ? 6.567 -0.038 -8.439 1.00 94.56 184 ILE A O 1
ATOM 1378 N N . ILE A 1 185 ? 7.034 0.618 -6.333 1.00 95.12 185 ILE A N 1
ATOM 1379 C CA . ILE A 1 185 ? 6.538 -0.580 -5.670 1.00 95.12 185 ILE A CA 1
ATOM 1380 C C . ILE A 1 185 ? 5.449 -0.208 -4.670 1.00 95.12 185 ILE A C 1
ATOM 1382 O O . ILE A 1 185 ? 5.619 0.684 -3.840 1.00 95.12 185 ILE A O 1
ATOM 1386 N N . ILE A 1 186 ? 4.344 -0.935 -4.761 1.00 97.25 186 ILE A N 1
ATOM 1387 C CA . ILE A 1 186 ? 3.239 -0.962 -3.817 1.00 97.25 186 ILE A CA 1
ATOM 1388 C C . ILE A 1 186 ? 3.327 -2.300 -3.090 1.00 97.25 186 ILE A C 1
ATOM 1390 O O . ILE A 1 186 ? 3.380 -3.341 -3.741 1.00 97.25 186 ILE A O 1
ATOM 1394 N N . THR A 1 187 ? 3.368 -2.293 -1.761 1.00 97.38 187 THR A N 1
ATOM 1395 C CA . THR A 1 187 ? 3.371 -3.525 -0.959 1.00 97.38 187 THR A CA 1
ATOM 1396 C C . THR A 1 187 ? 2.069 -3.626 -0.187 1.00 97.38 187 THR A C 1
ATOM 1398 O O . THR A 1 187 ? 1.705 -2.678 0.502 1.00 97.38 187 THR A O 1
ATOM 1401 N N . TYR A 1 188 ? 1.402 -4.776 -0.285 1.00 97.94 188 TYR A N 1
ATOM 1402 C CA . TYR A 1 188 ? 0.172 -5.089 0.439 1.00 97.94 188 TYR A CA 1
ATOM 1403 C C . TYR A 1 188 ? 0.376 -6.278 1.388 1.00 97.94 188 TYR A C 1
ATOM 1405 O O . TYR A 1 188 ? 1.009 -7.271 1.011 1.00 97.94 188 TYR A O 1
ATOM 1413 N N . ASN A 1 189 ? -0.170 -6.19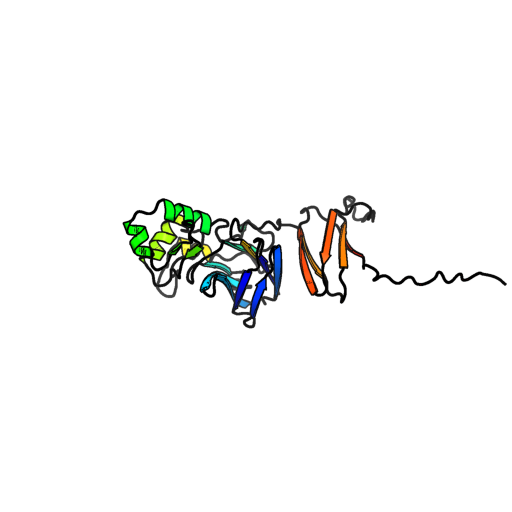0 2.605 1.00 97.00 189 ASN A N 1
ATOM 1414 C CA . ASN A 1 189 ? -0.214 -7.289 3.576 1.00 97.00 189 ASN A CA 1
ATOM 1415 C C . ASN A 1 189 ? -1.262 -7.031 4.676 1.00 97.00 189 ASN A C 1
ATOM 1417 O O . ASN A 1 189 ? -1.289 -5.942 5.242 1.00 97.00 189 ASN A O 1
ATOM 1421 N N . ASP A 1 190 ? -2.018 -8.043 5.104 1.00 95.00 190 ASP A N 1
ATOM 1422 C CA . ASP A 1 190 ? -2.946 -7.898 6.248 1.00 95.00 190 ASP A CA 1
ATOM 1423 C C . ASP A 1 190 ? -2.235 -7.680 7.597 1.00 95.00 190 ASP A C 1
ATOM 1425 O O . ASP A 1 190 ? -2.782 -7.101 8.534 1.00 95.00 190 ASP A O 1
ATOM 1429 N N . GLY A 1 191 ? -1.005 -8.177 7.723 1.00 95.44 191 GLY A N 1
ATOM 1430 C CA . GLY A 1 191 ? -0.181 -8.121 8.927 1.00 95.44 191 GLY A CA 1
ATOM 1431 C C . GLY A 1 191 ? 0.819 -6.966 8.926 1.00 95.44 191 GLY A C 1
ATOM 1432 O O . GLY A 1 191 ? 0.728 -6.067 9.751 1.00 95.44 191 GLY A O 1
ATOM 1433 N N . ASN A 1 192 ? 1.819 -7.011 8.046 1.00 95.56 192 ASN A N 1
ATOM 1434 C CA . ASN A 1 192 ? 2.847 -5.976 7.947 1.00 95.56 192 ASN A CA 1
ATOM 1435 C C . ASN A 1 192 ? 3.242 -5.741 6.486 1.00 95.56 192 ASN A C 1
ATOM 1437 O O . ASN A 1 192 ? 3.914 -6.570 5.876 1.00 95.56 192 ASN A O 1
ATOM 1441 N N . ALA A 1 193 ? 2.847 -4.593 5.941 1.00 95.81 193 ALA A N 1
ATOM 1442 C CA . ALA A 1 193 ? 3.134 -4.184 4.568 1.00 95.81 193 ALA A CA 1
ATOM 1443 C C . ALA A 1 193 ? 4.490 -3.480 4.415 1.00 95.81 193 ALA A C 1
ATOM 1445 O O . ALA A 1 193 ? 4.670 -2.661 3.512 1.00 95.81 193 ALA A O 1
ATOM 1446 N N . ASN A 1 194 ? 5.457 -3.772 5.290 1.00 91.88 194 ASN A N 1
ATOM 1447 C CA . ASN A 1 194 ? 6.832 -3.351 5.074 1.00 91.88 194 ASN A CA 1
ATOM 1448 C C . ASN A 1 194 ? 7.339 -4.018 3.793 1.00 91.88 194 ASN A C 1
ATOM 1450 O O . ASN A 1 194 ? 7.292 -5.248 3.699 1.00 91.88 194 ASN A O 1
ATOM 1454 N N . PRO A 1 195 ? 7.864 -3.248 2.829 1.00 84.88 195 PRO A N 1
ATOM 1455 C CA . PRO A 1 195 ? 8.513 -3.813 1.660 1.00 84.88 195 PRO A CA 1
ATOM 1456 C C . PRO A 1 195 ? 9.635 -4.761 2.096 1.00 84.88 195 PRO A C 1
ATOM 1458 O O . PRO A 1 195 ? 10.636 -4.347 2.678 1.00 84.88 195 PRO A O 1
ATOM 1461 N N . THR A 1 196 ? 9.445 -6.058 1.855 1.00 71.69 196 THR A N 1
ATOM 1462 C CA . THR A 1 196 ? 10.447 -7.107 2.120 1.00 71.69 196 THR A CA 1
ATOM 1463 C C . THR A 1 196 ? 11.421 -7.267 0.960 1.00 71.69 196 THR A C 1
ATOM 1465 O O . THR A 1 196 ? 12.484 -7.874 1.096 1.00 71.69 196 THR A O 1
ATOM 1468 N N . LEU A 1 197 ? 11.068 -6.696 -0.190 1.00 65.19 197 LEU A N 1
ATOM 1469 C CA . LEU A 1 197 ? 11.936 -6.590 -1.342 1.00 65.19 197 LEU A CA 1
ATOM 1470 C C . LEU A 1 197 ? 12.948 -5.497 -1.027 1.00 65.19 197 LEU A C 1
ATOM 1472 O O . LEU A 1 197 ? 12.661 -4.310 -1.167 1.00 65.19 197 LEU A O 1
ATOM 1476 N N . GLY A 1 198 ? 14.104 -5.918 -0.507 1.00 53.72 198 GLY A N 1
ATOM 1477 C CA . GLY A 1 198 ? 15.207 -5.021 -0.194 1.00 53.72 198 GLY A CA 1
ATOM 1478 C C . GLY A 1 198 ? 15.513 -4.097 -1.370 1.00 53.72 198 GLY A C 1
ATOM 1479 O O . GLY A 1 198 ? 15.205 -4.402 -2.524 1.00 53.72 198 GLY A O 1
ATOM 1480 N N . ALA A 1 199 ? 16.160 -2.970 -1.084 1.00 54.28 199 ALA A N 1
ATOM 1481 C CA . ALA A 1 199 ? 16.487 -1.941 -2.067 1.00 54.28 199 ALA A CA 1
ATOM 1482 C C . ALA A 1 199 ? 17.370 -2.399 -3.247 1.00 54.28 199 ALA A C 1
ATOM 1484 O O . ALA A 1 199 ? 17.802 -1.596 -4.069 1.00 54.28 199 ALA A O 1
ATOM 1485 N N . SER A 1 200 ? 17.680 -3.690 -3.336 1.00 62.53 200 SER A N 1
ATOM 1486 C CA . SER A 1 200 ? 18.512 -4.297 -4.357 1.00 62.53 200 SER A CA 1
ATOM 1487 C C . SER A 1 200 ? 17.965 -5.667 -4.755 1.00 62.53 200 SER A C 1
ATOM 1489 O O . SER A 1 200 ? 17.495 -6.459 -3.937 1.00 62.53 200 SER A O 1
ATOM 1491 N N . GLY A 1 201 ? 17.978 -5.924 -6.055 1.00 72.12 201 GLY A N 1
ATOM 1492 C CA . GLY A 1 201 ? 17.419 -7.124 -6.654 1.00 72.12 201 GLY A CA 1
ATOM 1493 C C . GLY A 1 201 ? 17.123 -6.907 -8.123 1.00 72.12 201 GLY A C 1
ATOM 1494 O O . GLY A 1 201 ? 17.494 -5.886 -8.703 1.00 72.12 201 GLY A O 1
ATOM 1495 N N . ILE A 1 202 ? 16.468 -7.887 -8.729 1.00 75.44 202 ILE A N 1
ATOM 1496 C CA . ILE A 1 202 ? 16.050 -7.819 -10.126 1.00 75.44 202 ILE A CA 1
ATOM 1497 C C . ILE A 1 202 ? 14.620 -8.320 -10.270 1.00 75.44 202 ILE A C 1
ATOM 1499 O O . ILE A 1 202 ? 14.203 -9.255 -9.588 1.00 75.44 202 ILE A O 1
ATOM 1503 N N . VAL A 1 203 ? 13.887 -7.729 -11.205 1.00 78.00 203 VAL A N 1
ATOM 1504 C CA . VAL A 1 203 ? 12.620 -8.279 -11.682 1.00 78.00 203 VAL A CA 1
ATOM 1505 C C . VAL A 1 203 ? 12.935 -9.230 -12.834 1.00 78.00 203 VAL A C 1
ATOM 1507 O O . VAL A 1 203 ? 13.544 -8.839 -13.832 1.00 78.00 203 VAL A O 1
ATOM 1510 N N . LEU A 1 204 ? 12.559 -10.497 -12.683 1.00 85.19 204 LEU A N 1
ATOM 1511 C CA . LEU A 1 204 ? 12.691 -11.514 -13.717 1.00 85.19 204 LEU A CA 1
ATOM 1512 C C . LEU A 1 204 ? 11.312 -11.857 -14.266 1.00 85.19 204 LEU A C 1
ATOM 1514 O O . LEU A 1 204 ? 10.429 -12.266 -13.520 1.00 85.19 204 LEU A O 1
ATOM 1518 N N . THR A 1 205 ? 11.159 -11.743 -15.583 1.00 84.81 205 THR A N 1
ATOM 1519 C CA . THR A 1 205 ? 9.970 -12.204 -16.305 1.00 84.81 205 THR A CA 1
ATOM 1520 C C . THR A 1 205 ? 10.338 -13.379 -17.195 1.00 84.81 205 THR A C 1
ATOM 1522 O O . THR A 1 205 ? 11.195 -13.258 -18.079 1.00 84.81 205 THR A O 1
ATOM 1525 N N . ASN A 1 206 ? 9.650 -14.506 -17.025 1.00 89.69 206 ASN A N 1
ATOM 1526 C CA . ASN A 1 206 ? 9.777 -15.632 -17.935 1.00 89.69 206 ASN A CA 1
ATOM 1527 C C . ASN A 1 206 ? 8.913 -15.424 -19.180 1.00 89.69 206 ASN A C 1
ATOM 1529 O O . ASN A 1 206 ? 7.758 -15.825 -19.238 1.00 89.69 206 ASN A O 1
ATOM 1533 N N . LYS A 1 207 ? 9.493 -14.831 -20.223 1.00 88.94 207 LYS A N 1
ATOM 1534 C CA . LYS A 1 207 ? 8.820 -14.677 -21.526 1.00 88.94 207 LYS A CA 1
ATOM 1535 C C . LYS A 1 207 ? 8.829 -15.948 -22.387 1.00 88.94 207 LYS A C 1
ATOM 1537 O O . LYS A 1 207 ? 8.425 -15.898 -23.546 1.00 88.94 207 LYS A O 1
ATOM 1542 N N . SER A 1 208 ? 9.351 -17.066 -21.883 1.00 90.44 208 SER A N 1
ATOM 1543 C CA . SER A 1 208 ? 9.348 -18.322 -22.631 1.00 90.44 208 SER A CA 1
ATOM 1544 C C . SER A 1 208 ? 8.001 -19.041 -22.502 1.00 90.44 208 SER A C 1
ATOM 1546 O O . SER A 1 208 ? 7.237 -18.788 -21.578 1.00 90.44 208 SER A O 1
ATOM 1548 N N . GLY A 1 209 ? 7.717 -19.961 -23.427 1.00 90.94 209 GLY A N 1
ATOM 1549 C CA . GLY A 1 209 ? 6.519 -20.807 -23.384 1.00 90.94 209 GLY A CA 1
ATOM 1550 C C . GLY A 1 209 ? 6.636 -22.031 -22.467 1.00 90.94 209 GLY A C 1
ATOM 1551 O O . GLY A 1 209 ? 5.812 -22.932 -22.576 1.00 90.94 209 GLY A O 1
ATOM 1552 N N . ALA A 1 210 ? 7.670 -22.113 -21.622 1.00 92.88 210 ALA A N 1
ATOM 1553 C CA . ALA A 1 210 ? 7.875 -23.225 -20.693 1.00 92.88 210 ALA A CA 1
ATOM 1554 C C . ALA A 1 210 ? 8.337 -22.730 -19.315 1.00 92.88 210 ALA A C 1
ATOM 1556 O O . ALA A 1 210 ? 8.933 -21.658 -19.198 1.00 92.88 210 ALA A O 1
ATOM 1557 N N . GLN A 1 211 ? 8.107 -23.533 -18.275 1.00 92.31 211 GLN A N 1
ATOM 1558 C CA . GLN A 1 211 ? 8.674 -23.282 -16.953 1.00 92.31 211 GLN A CA 1
ATOM 1559 C C . GLN A 1 211 ? 10.210 -23.205 -17.045 1.00 92.31 211 GLN A C 1
ATOM 1561 O O . GLN A 1 211 ? 10.854 -24.046 -17.684 1.00 92.31 211 GLN A O 1
ATOM 1566 N N . CYS A 1 212 ? 10.804 -22.186 -16.426 1.00 92.44 212 CYS A N 1
ATOM 1567 C CA . CYS A 1 212 ? 12.248 -21.963 -16.428 1.00 92.44 212 CYS A CA 1
ATOM 1568 C C . CYS A 1 212 ? 12.773 -21.787 -15.004 1.00 92.44 212 CYS A C 1
ATOM 1570 O O . CYS A 1 212 ? 12.175 -21.068 -14.206 1.00 92.44 212 CYS A O 1
ATOM 1572 N N . ASN A 1 213 ? 13.930 -22.389 -14.718 1.00 91.81 213 ASN A N 1
ATOM 1573 C CA . ASN A 1 213 ? 14.677 -22.123 -13.494 1.00 91.81 213 ASN A CA 1
ATOM 1574 C C . ASN A 1 213 ? 15.801 -21.124 -13.803 1.00 91.81 213 ASN A C 1
ATOM 1576 O O . ASN A 1 213 ? 16.665 -21.376 -14.650 1.00 91.81 213 ASN A O 1
ATOM 1580 N N . TYR A 1 214 ? 15.761 -19.974 -13.142 1.00 88.38 214 TYR A N 1
ATOM 1581 C CA . TYR A 1 214 ? 16.741 -18.905 -13.249 1.00 88.38 214 TYR A CA 1
ATOM 1582 C C . TYR A 1 214 ? 17.677 -18.972 -12.056 1.00 88.38 214 TYR A C 1
ATOM 1584 O O . TYR A 1 214 ? 17.267 -18.734 -10.923 1.00 88.38 214 TYR A O 1
ATOM 1592 N N . ASN A 1 215 ? 18.947 -19.247 -12.326 1.00 86.31 215 ASN A N 1
ATOM 1593 C CA . ASN A 1 215 ? 20.006 -19.215 -11.333 1.00 86.31 215 ASN A CA 1
ATOM 1594 C C . ASN A 1 215 ? 20.785 -17.907 -11.475 1.00 86.31 215 ASN A C 1
ATOM 1596 O O . ASN A 1 215 ? 21.199 -17.518 -12.571 1.00 86.31 215 ASN A O 1
ATOM 1600 N N . LEU A 1 216 ? 20.968 -17.217 -10.359 1.00 84.44 216 LEU A N 1
ATOM 1601 C CA . LEU A 1 216 ? 21.656 -15.939 -10.263 1.00 84.44 216 LEU A CA 1
ATOM 1602 C C . LEU A 1 216 ? 22.986 -16.162 -9.580 1.00 84.44 216 LEU A C 1
ATOM 1604 O O . LEU A 1 216 ? 23.037 -16.689 -8.473 1.00 84.44 216 LEU A O 1
ATOM 1608 N N . TYR A 1 217 ? 24.057 -15.746 -10.237 1.00 79.62 217 TYR A N 1
ATOM 1609 C CA . TYR A 1 217 ? 25.416 -15.972 -9.764 1.00 79.62 217 TYR A CA 1
ATOM 1610 C C . TYR A 1 217 ? 26.063 -14.626 -9.501 1.00 79.62 217 TYR A C 1
ATOM 1612 O O . TYR A 1 217 ? 26.248 -13.853 -10.443 1.00 79.62 217 TYR A O 1
ATOM 1620 N N . ASN A 1 218 ? 26.378 -14.327 -8.241 1.00 73.69 218 ASN A N 1
ATOM 1621 C CA . ASN A 1 218 ? 27.122 -13.122 -7.915 1.00 73.69 218 ASN A CA 1
ATOM 1622 C C . ASN A 1 218 ? 28.557 -13.255 -8.427 1.00 73.69 218 ASN A C 1
ATOM 1624 O O . ASN A 1 218 ? 29.201 -14.290 -8.266 1.00 73.69 218 ASN A O 1
ATOM 1628 N N . ASN A 1 219 ? 29.061 -12.187 -9.030 1.00 71.19 219 ASN A N 1
ATOM 1629 C CA . ASN A 1 219 ? 30.436 -12.124 -9.482 1.00 71.19 219 ASN A CA 1
ATOM 1630 C C . ASN A 1 219 ? 31.297 -11.524 -8.365 1.00 71.19 219 ASN A C 1
ATOM 1632 O O . ASN A 1 219 ? 31.384 -10.306 -8.225 1.00 71.19 219 ASN A O 1
ATOM 1636 N N . THR A 1 220 ? 31.931 -12.383 -7.569 1.00 60.94 220 THR A N 1
ATOM 1637 C CA . THR A 1 220 ? 32.789 -11.967 -6.448 1.00 60.94 220 THR A CA 1
ATOM 1638 C C . THR A 1 220 ? 34.165 -11.449 -6.882 1.00 60.94 220 THR A C 1
ATOM 1640 O O . THR A 1 220 ? 34.933 -11.018 -6.030 1.00 60.94 220 THR A O 1
ATOM 1643 N N . ALA A 1 221 ? 34.507 -11.497 -8.177 1.00 60.22 221 ALA A N 1
ATOM 1644 C CA . ALA A 1 221 ? 35.856 -11.206 -8.675 1.00 60.22 221 ALA A CA 1
ATOM 1645 C C . ALA A 1 221 ? 36.064 -9.769 -9.194 1.00 60.22 221 ALA A C 1
ATOM 1647 O O . ALA A 1 221 ? 37.179 -9.413 -9.558 1.00 60.22 221 ALA A O 1
ATOM 1648 N N . ASN A 1 222 ? 35.037 -8.914 -9.223 1.00 53.28 222 ASN A N 1
ATOM 1649 C CA . ASN A 1 222 ? 35.167 -7.596 -9.853 1.00 53.28 222 ASN A CA 1
ATOM 1650 C C . ASN A 1 222 ? 35.839 -6.549 -8.942 1.00 53.28 222 ASN A C 1
ATOM 1652 O O . ASN A 1 222 ? 35.164 -5.735 -8.312 1.00 53.28 222 ASN A O 1
ATOM 1656 N N . GLY A 1 223 ? 37.175 -6.546 -8.953 1.00 43.16 223 GLY A N 1
ATOM 1657 C CA . GLY A 1 223 ? 38.034 -5.406 -8.597 1.00 43.16 223 GLY A CA 1
ATOM 1658 C C . GLY A 1 223 ? 38.768 -4.778 -9.798 1.00 43.16 223 GLY A C 1
ATOM 1659 O O . GLY A 1 223 ? 39.306 -3.684 -9.663 1.00 43.16 223 GLY A O 1
ATOM 1660 N N . ASP A 1 224 ? 38.776 -5.424 -10.972 1.00 44.25 224 ASP A N 1
ATOM 1661 C CA . ASP A 1 224 ? 39.612 -5.036 -12.127 1.00 44.25 224 ASP A CA 1
ATOM 1662 C C . ASP A 1 224 ? 38.923 -5.150 -13.509 1.00 44.25 224 ASP A C 1
ATOM 1664 O O . ASP A 1 224 ? 39.548 -4.916 -14.543 1.00 44.25 224 ASP A O 1
ATOM 1668 N N . GLY A 1 225 ? 37.623 -5.465 -13.552 1.00 47.12 225 GLY A N 1
ATO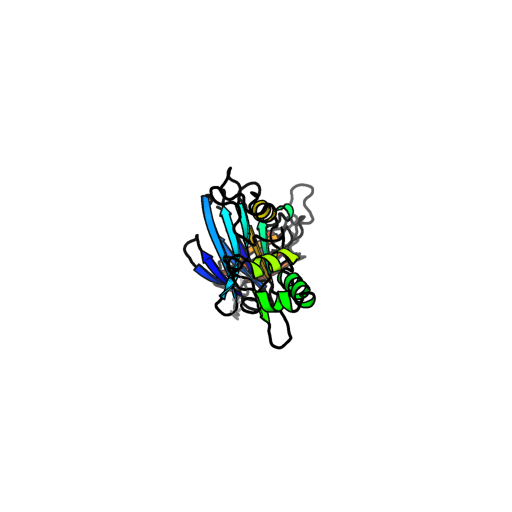M 1669 C CA . GLY A 1 225 ? 36.834 -5.475 -14.790 1.00 47.12 225 GLY A CA 1
ATOM 1670 C C . GLY A 1 225 ? 36.786 -6.805 -15.554 1.00 47.12 225 GLY A C 1
ATOM 1671 O O . GLY A 1 225 ? 36.179 -6.839 -16.626 1.00 47.12 225 GLY A O 1
ATOM 1672 N N . TRP A 1 226 ? 37.329 -7.902 -15.013 1.00 47.44 226 TRP A N 1
ATOM 1673 C CA . TRP A 1 226 ? 37.175 -9.243 -15.595 1.00 47.44 226 TRP A CA 1
ATOM 1674 C C . TRP A 1 226 ? 36.215 -10.111 -14.775 1.00 47.44 226 TRP A C 1
ATOM 1676 O O . TRP A 1 226 ? 36.481 -10.474 -13.634 1.00 47.44 226 TRP A O 1
ATOM 1686 N N . ALA A 1 227 ? 35.081 -10.485 -15.375 1.00 52.16 227 ALA A N 1
ATOM 1687 C CA . ALA A 1 227 ? 34.144 -11.406 -14.744 1.00 52.16 227 ALA A CA 1
ATOM 1688 C C . ALA A 1 227 ? 34.736 -12.821 -14.703 1.00 52.16 227 ALA A C 1
ATOM 1690 O O . ALA A 1 227 ? 34.877 -13.440 -15.757 1.00 52.16 227 ALA A O 1
ATOM 1691 N N . ASN A 1 228 ? 35.055 -13.343 -13.513 1.00 53.50 228 ASN A N 1
ATOM 1692 C CA . ASN A 1 228 ? 35.391 -14.758 -13.345 1.00 53.50 228 ASN A CA 1
ATOM 1693 C C . ASN A 1 228 ? 34.092 -15.587 -13.461 1.00 53.50 228 ASN A C 1
ATOM 1695 O O . ASN A 1 228 ? 33.216 -15.448 -12.605 1.00 53.50 228 ASN A O 1
ATOM 1699 N N . PRO A 1 229 ? 33.914 -16.419 -14.504 1.00 53.47 229 PRO A N 1
ATOM 1700 C CA . PRO A 1 229 ? 32.663 -17.119 -14.791 1.00 53.47 229 PRO A CA 1
ATOM 1701 C C . PRO A 1 229 ? 32.492 -18.399 -13.959 1.00 53.47 229 PRO A C 1
ATOM 1703 O O . PRO A 1 229 ? 31.966 -19.394 -14.456 1.00 53.47 229 PRO A O 1
ATOM 1706 N N . GLU A 1 230 ? 32.938 -18.423 -12.703 1.00 60.16 230 GLU A N 1
ATOM 1707 C CA . GLU A 1 230 ? 32.676 -19.563 -11.825 1.00 60.16 230 GLU A CA 1
ATOM 1708 C C . GLU A 1 230 ? 31.185 -19.597 -11.443 1.00 60.16 230 GLU A C 1
ATOM 1710 O O . GLU A 1 230 ? 30.760 -19.161 -10.377 1.00 60.16 230 GLU A O 1
ATOM 1715 N N . PHE A 1 231 ? 30.363 -20.155 -12.337 1.00 65.44 231 PHE A N 1
ATOM 1716 C CA . PHE A 1 231 ? 28.938 -20.451 -12.146 1.00 65.44 231 PHE A CA 1
ATOM 1717 C C . PHE A 1 231 ? 28.715 -21.638 -11.186 1.00 65.44 231 PHE A C 1
ATOM 1719 O O . PHE A 1 231 ? 27.816 -22.454 -11.379 1.00 65.44 231 PHE A O 1
ATOM 1726 N N . ASN A 1 232 ? 29.570 -21.790 -10.174 1.00 66.88 232 ASN A N 1
ATOM 1727 C CA . ASN A 1 232 ? 29.556 -22.920 -9.243 1.00 66.88 232 ASN A CA 1
ATOM 1728 C C . ASN A 1 232 ? 28.811 -22.608 -7.934 1.00 66.88 232 ASN A C 1
ATOM 1730 O O . ASN A 1 232 ? 28.501 -23.531 -7.182 1.00 66.88 232 ASN A O 1
ATOM 1734 N N . LYS A 1 233 ? 28.496 -21.332 -7.668 1.00 71.75 233 LYS A N 1
ATOM 1735 C CA . LYS A 1 233 ? 27.761 -20.898 -6.474 1.00 71.75 233 LYS A CA 1
ATOM 1736 C C . LYS A 1 233 ? 26.588 -20.011 -6.847 1.00 71.75 233 LYS A C 1
ATOM 1738 O O . LYS A 1 233 ? 26.737 -18.813 -7.086 1.00 71.75 233 LYS A O 1
ATOM 1743 N N . THR A 1 234 ? 25.407 -20.611 -6.873 1.00 76.62 234 THR A N 1
ATOM 1744 C CA . THR A 1 234 ? 24.167 -19.867 -7.052 1.00 76.62 234 THR A CA 1
ATOM 1745 C C . THR A 1 234 ? 23.908 -18.992 -5.826 1.00 76.62 234 THR A C 1
ATOM 1747 O O . THR A 1 234 ? 23.873 -19.479 -4.700 1.00 76.62 234 THR A O 1
ATOM 1750 N N . THR A 1 235 ? 23.752 -17.691 -6.045 1.00 78.75 235 THR A N 1
ATOM 1751 C CA . THR A 1 235 ? 23.379 -16.694 -5.032 1.00 78.75 235 THR A CA 1
ATOM 1752 C C . THR A 1 235 ? 21.883 -16.723 -4.754 1.00 78.75 235 THR A C 1
ATOM 1754 O O . THR A 1 235 ? 21.473 -16.622 -3.604 1.00 78.75 235 THR A O 1
ATOM 1757 N N . ALA A 1 236 ? 21.075 -16.884 -5.800 1.00 81.56 236 ALA A N 1
ATOM 1758 C CA . ALA A 1 236 ? 19.633 -17.054 -5.695 1.00 81.56 236 ALA A CA 1
ATOM 1759 C C . ALA A 1 236 ? 19.123 -17.886 -6.875 1.00 81.56 236 ALA A C 1
ATOM 1761 O O . ALA A 1 236 ? 19.683 -17.819 -7.969 1.00 81.56 236 ALA A O 1
ATOM 1762 N N . SER A 1 237 ? 18.051 -18.641 -6.665 1.00 85.62 237 SER A N 1
ATOM 1763 C CA . SER A 1 237 ? 17.352 -19.362 -7.729 1.00 85.62 237 SER A CA 1
ATOM 1764 C C . SER A 1 237 ? 15.873 -19.037 -7.670 1.00 85.62 237 SER A C 1
ATOM 1766 O O . SER A 1 237 ? 15.305 -18.949 -6.583 1.00 85.62 237 SER A O 1
ATOM 1768 N N . VAL A 1 238 ? 15.242 -18.903 -8.830 1.00 88.69 238 VAL A N 1
ATOM 1769 C CA . VAL A 1 238 ? 13.793 -18.749 -8.933 1.00 88.69 238 VAL A CA 1
ATOM 1770 C C . VAL A 1 238 ? 13.263 -19.597 -10.078 1.00 88.69 238 VAL A C 1
ATOM 1772 O O . VAL A 1 238 ? 13.838 -19.623 -11.163 1.00 88.69 238 VAL A O 1
ATOM 1775 N N . THR A 1 239 ? 12.164 -20.305 -9.838 1.00 91.38 239 THR A N 1
ATOM 1776 C CA . THR A 1 239 ? 11.443 -21.030 -10.888 1.00 91.38 239 THR A CA 1
ATOM 1777 C C . THR A 1 239 ? 10.218 -20.223 -11.274 1.00 91.38 239 THR A C 1
ATOM 1779 O O . THR A 1 239 ? 9.448 -19.840 -10.400 1.00 91.38 239 THR A O 1
ATOM 1782 N N . LEU A 1 240 ? 10.064 -19.951 -12.569 1.00 87.81 240 LEU A N 1
ATOM 1783 C CA . LEU A 1 240 ? 8.979 -19.140 -13.110 1.00 87.81 240 LEU A CA 1
ATOM 1784 C C . LEU A 1 240 ? 8.224 -19.912 -14.187 1.00 87.81 240 LEU A C 1
ATOM 1786 O O . LEU A 1 240 ? 8.838 -20.436 -15.122 1.00 87.81 240 LEU A O 1
ATOM 1790 N N . GLU A 1 241 ? 6.899 -19.931 -14.091 1.00 89.94 241 GLU A N 1
ATOM 1791 C CA . GLU A 1 241 ? 5.999 -20.400 -15.148 1.00 89.94 241 GLU A CA 1
ATOM 1792 C C . GLU A 1 241 ? 6.023 -19.470 -16.376 1.00 89.94 241 GLU A C 1
ATOM 1794 O O . GLU A 1 241 ? 6.493 -18.330 -16.278 1.00 89.94 241 GLU A O 1
ATOM 1799 N N . PRO A 1 242 ? 5.544 -19.920 -17.553 1.00 91.31 242 PRO A N 1
ATOM 1800 C CA . PRO A 1 242 ? 5.377 -19.054 -18.719 1.00 91.31 242 PRO A CA 1
ATOM 1801 C C . PRO A 1 242 ? 4.595 -17.778 -18.386 1.00 91.31 242 PRO A C 1
ATOM 1803 O O . PRO A 1 242 ? 3.491 -17.833 -17.853 1.00 91.31 242 PRO A O 1
ATOM 1806 N N . GLY A 1 243 ? 5.165 -16.620 -18.714 1.00 82.38 243 GLY A N 1
ATOM 1807 C CA . GLY A 1 243 ? 4.578 -15.301 -18.464 1.00 82.38 243 GLY A CA 1
ATOM 1808 C C . GLY A 1 243 ? 4.718 -14.785 -17.029 1.00 82.38 243 GLY A C 1
ATOM 1809 O O . GLY A 1 243 ? 4.413 -13.617 -16.791 1.00 82.38 243 GLY A O 1
ATOM 1810 N N . GLN A 1 244 ? 5.202 -15.597 -16.083 1.00 82.19 244 GLN A N 1
ATOM 1811 C CA . GLN A 1 244 ? 5.330 -15.186 -14.687 1.00 82.19 244 GLN A CA 1
ATOM 1812 C C . GLN A 1 244 ? 6.447 -14.148 -14.516 1.00 82.19 244 GLN A C 1
ATOM 1814 O O . GLN A 1 244 ? 7.545 -14.288 -15.066 1.00 82.19 244 GLN A O 1
ATOM 1819 N N . THR A 1 245 ? 6.163 -13.130 -13.705 1.00 80.12 245 THR A N 1
ATOM 1820 C CA . THR A 1 245 ? 7.132 -12.142 -13.233 1.00 80.12 245 THR A CA 1
ATOM 1821 C C . THR A 1 245 ? 7.338 -12.324 -11.738 1.00 80.12 245 THR A C 1
ATOM 1823 O O . THR A 1 245 ? 6.377 -12.484 -10.990 1.00 80.12 245 THR A O 1
ATOM 1826 N N . GLN A 1 246 ? 8.589 -12.300 -11.295 1.00 81.19 246 GLN A N 1
ATOM 1827 C CA . GLN A 1 246 ? 8.928 -12.331 -9.880 1.00 81.19 246 GLN A CA 1
ATOM 1828 C C . GLN A 1 246 ? 10.137 -11.447 -9.619 1.00 81.19 246 GLN A C 1
ATOM 1830 O O . GLN A 1 246 ? 11.084 -11.402 -10.408 1.00 81.19 246 GLN A O 1
ATOM 1835 N N . PHE A 1 247 ? 10.129 -10.780 -8.474 1.00 77.38 247 PHE A N 1
ATOM 1836 C CA . PHE A 1 247 ? 11.328 -10.146 -7.969 1.00 77.38 247 PHE A CA 1
ATOM 1837 C C . PHE A 1 247 ? 12.214 -11.153 -7.243 1.00 77.38 247 PHE A C 1
ATOM 1839 O O . PHE A 1 247 ? 11.755 -11.912 -6.388 1.00 77.38 247 PHE A O 1
ATOM 1846 N N . VAL A 1 248 ? 13.505 -11.105 -7.545 1.00 80.12 248 VAL A N 1
ATOM 1847 C CA . VAL A 1 248 ? 14.522 -11.819 -6.788 1.00 80.12 248 VAL A CA 1
ATOM 1848 C C . VAL A 1 248 ? 15.346 -10.804 -6.016 1.00 80.12 248 VAL A C 1
ATOM 1850 O O . VAL A 1 248 ? 16.079 -10.010 -6.611 1.00 80.12 248 VAL A O 1
ATOM 1853 N N . ALA A 1 249 ? 15.212 -10.844 -4.690 1.00 75.12 249 ALA A N 1
ATOM 1854 C CA . ALA A 1 249 ? 16.028 -10.047 -3.787 1.00 75.12 249 ALA A CA 1
ATOM 1855 C C . ALA A 1 249 ? 17.499 -10.441 -3.945 1.00 75.12 249 ALA A C 1
ATOM 1857 O O . ALA A 1 249 ? 17.840 -11.626 -3.915 1.00 75.12 249 ALA A O 1
ATOM 1858 N N . LEU A 1 250 ? 18.365 -9.446 -4.126 1.00 73.81 250 LEU A N 1
ATOM 1859 C CA . LEU A 1 250 ? 19.806 -9.637 -4.240 1.00 73.81 250 LEU A CA 1
ATOM 1860 C C . LEU A 1 250 ? 20.514 -8.600 -3.377 1.00 73.81 250 LEU A C 1
ATOM 1862 O O . LEU A 1 250 ? 20.020 -7.496 -3.171 1.00 73.81 250 LEU A O 1
ATOM 1866 N N . ASP A 1 251 ? 21.698 -8.946 -2.890 1.00 72.38 251 ASP A N 1
ATOM 1867 C CA . ASP A 1 251 ? 22.537 -7.995 -2.169 1.00 72.38 251 ASP A CA 1
ATOM 1868 C C . ASP A 1 251 ? 22.874 -6.775 -3.055 1.00 72.38 251 ASP A C 1
ATOM 1870 O O . ASP A 1 251 ? 23.045 -6.911 -4.268 1.00 72.38 251 ASP A O 1
ATOM 1874 N N . SER A 1 252 ? 22.998 -5.579 -2.473 1.00 69.44 252 SER A N 1
ATOM 1875 C CA . SER A 1 252 ? 23.330 -4.346 -3.214 1.00 69.44 252 SER A CA 1
ATOM 1876 C C . SER A 1 252 ? 24.711 -4.388 -3.877 1.00 69.44 252 SER A C 1
ATOM 1878 O O . SER A 1 252 ? 24.968 -3.701 -4.873 1.00 69.44 252 SER A O 1
ATOM 1880 N N . SER A 1 253 ? 25.597 -5.249 -3.375 1.00 72.81 253 SER A N 1
ATOM 1881 C CA . SER A 1 253 ? 26.887 -5.559 -3.984 1.00 72.81 253 SER A CA 1
ATOM 1882 C C . SER A 1 253 ? 26.794 -6.527 -5.166 1.00 72.81 253 SER A C 1
ATOM 1884 O O . SER A 1 253 ? 27.813 -6.765 -5.813 1.00 72.81 253 SER A O 1
ATOM 1886 N N . PHE A 1 254 ? 25.616 -7.074 -5.495 1.00 74.19 254 PHE A N 1
ATOM 1887 C CA . PHE A 1 254 ? 25.466 -8.037 -6.585 1.00 74.19 254 PHE A CA 1
ATOM 1888 C C . PHE A 1 254 ? 25.904 -7.436 -7.927 1.00 74.19 254 PHE A C 1
ATOM 1890 O O . PHE A 1 254 ? 25.337 -6.455 -8.409 1.00 74.19 254 PHE A O 1
ATOM 1897 N N . LYS A 1 255 ? 26.911 -8.052 -8.560 1.00 72.50 255 LYS A N 1
ATOM 1898 C CA . LYS A 1 255 ? 27.414 -7.695 -9.908 1.00 72.50 255 LYS A CA 1
ATOM 1899 C C . LYS A 1 255 ? 27.258 -8.845 -10.909 1.00 72.50 255 LYS A C 1
ATOM 1901 O O . LYS A 1 255 ? 28.015 -8.956 -11.874 1.00 72.50 255 LYS A O 1
ATOM 1906 N N . GLY A 1 256 ? 26.324 -9.745 -10.623 1.00 70.25 256 GLY A N 1
ATOM 1907 C CA . GLY A 1 256 ? 26.144 -11.009 -11.322 1.00 70.25 256 GLY A CA 1
ATOM 1908 C C . GLY A 1 256 ? 25.322 -10.947 -12.609 1.00 70.25 256 GLY A C 1
ATOM 1909 O O . GLY A 1 256 ? 24.848 -9.892 -13.027 1.00 70.25 256 GLY A O 1
ATOM 1910 N N . ARG A 1 257 ? 25.139 -12.115 -13.240 1.00 65.38 257 ARG A N 1
ATOM 1911 C CA . ARG A 1 257 ? 24.297 -12.305 -14.438 1.00 65.38 257 ARG A CA 1
ATOM 1912 C C . ARG A 1 257 ? 23.266 -13.423 -14.205 1.00 65.38 257 ARG A C 1
ATOM 1914 O O . ARG A 1 257 ? 23.601 -14.402 -13.535 1.00 65.38 257 ARG A O 1
ATOM 1921 N N . PRO A 1 258 ? 22.043 -13.316 -14.756 1.00 61.31 258 PRO A N 1
ATOM 1922 C CA . PRO A 1 258 ? 21.071 -14.409 -14.742 1.00 61.31 258 PRO A CA 1
ATOM 1923 C C . PRO A 1 258 ? 21.452 -15.510 -15.745 1.00 61.31 258 PRO A C 1
ATOM 1925 O O . PRO A 1 258 ? 21.802 -15.218 -16.889 1.00 61.31 258 PRO A O 1
ATOM 1928 N N . GLY A 1 259 ? 21.340 -16.776 -15.336 1.00 66.94 259 GLY A N 1
ATOM 1929 C CA . GLY A 1 259 ? 21.432 -17.950 -16.207 1.00 66.94 259 GLY A CA 1
ATOM 1930 C C . GLY A 1 259 ? 20.130 -18.750 -16.176 1.00 66.94 259 GLY A C 1
ATOM 1931 O O . GLY A 1 259 ? 19.691 -19.169 -15.108 1.00 66.94 259 GLY A O 1
ATOM 1932 N N . ALA A 1 260 ? 19.505 -18.970 -17.336 1.00 69.06 260 ALA A N 1
ATOM 1933 C CA . ALA A 1 260 ? 18.285 -19.770 -17.441 1.00 69.06 260 ALA A CA 1
ATOM 1934 C C . ALA A 1 260 ? 18.623 -21.223 -17.802 1.00 69.06 260 ALA A C 1
ATOM 1936 O O . ALA A 1 260 ? 19.225 -21.483 -18.846 1.00 69.06 260 ALA A O 1
ATOM 1937 N N . ALA A 1 261 ? 18.194 -22.169 -16.969 1.00 67.12 261 ALA A N 1
ATOM 1938 C CA . ALA A 1 261 ? 18.190 -23.587 -17.295 1.00 67.12 261 ALA A CA 1
ATOM 1939 C C . ALA A 1 261 ? 16.758 -24.004 -17.653 1.00 67.12 261 ALA A C 1
ATOM 1941 O O . ALA A 1 261 ? 15.828 -23.848 -16.857 1.00 67.12 261 ALA A O 1
ATOM 1942 N N . ARG A 1 262 ? 16.567 -24.534 -18.865 1.00 59.78 262 ARG A N 1
ATOM 1943 C CA . ARG A 1 262 ? 15.299 -25.165 -19.244 1.00 59.78 262 ARG A CA 1
ATOM 1944 C C . ARG A 1 262 ? 15.262 -26.560 -18.640 1.00 59.78 262 ARG A C 1
ATOM 1946 O O . ARG A 1 262 ? 16.196 -27.333 -18.855 1.00 59.78 262 ARG A O 1
ATOM 1953 N N . HIS A 1 263 ? 14.172 -26.910 -17.963 1.00 49.66 263 HIS A N 1
ATOM 1954 C CA . HIS A 1 263 ? 13.863 -28.320 -17.777 1.00 49.66 263 HIS A CA 1
ATOM 1955 C C . HIS A 1 263 ? 13.583 -28.900 -19.164 1.00 49.66 263 HIS A C 1
ATOM 1957 O O . HIS A 1 263 ? 12.609 -28.533 -19.820 1.00 49.66 263 HIS A O 1
ATOM 1963 N N . ALA A 1 264 ? 14.473 -29.765 -19.650 1.00 43.59 264 ALA A N 1
ATOM 1964 C CA . ALA A 1 264 ? 14.152 -30.590 -20.799 1.00 43.59 264 ALA A CA 1
ATOM 1965 C C . ALA A 1 264 ? 12.967 -31.468 -20.384 1.00 43.59 264 ALA A C 1
ATOM 1967 O O . ALA A 1 264 ? 13.115 -32.347 -19.534 1.00 43.59 264 ALA A O 1
ATOM 1968 N N . ALA A 1 265 ? 11.785 -31.188 -20.937 1.00 42.25 265 ALA A N 1
ATOM 1969 C CA . ALA A 1 265 ? 10.661 -32.105 -20.857 1.00 42.25 265 ALA A CA 1
ATOM 1970 C C . ALA A 1 265 ? 11.165 -33.474 -21.328 1.00 42.25 265 ALA A C 1
ATOM 1972 O O . ALA A 1 265 ? 11.782 -33.571 -22.391 1.00 42.25 265 ALA A O 1
ATOM 1973 N N . GLY A 1 266 ? 11.002 -34.488 -20.477 1.00 43.03 266 GLY A N 1
ATOM 1974 C CA . GLY A 1 266 ? 11.614 -35.801 -20.632 1.00 43.03 266 GLY A CA 1
ATOM 1975 C C . GLY A 1 266 ? 11.438 -36.365 -22.038 1.00 43.03 266 GLY A C 1
ATOM 1976 O O . GLY A 1 266 ? 10.354 -36.792 -22.417 1.00 43.03 266 GLY A O 1
ATOM 1977 N N . GLY A 1 267 ? 12.534 -36.389 -22.789 1.00 32.31 267 GLY A N 1
ATOM 1978 C CA . GLY A 1 267 ? 12.679 -37.152 -24.013 1.00 32.31 267 GLY A CA 1
ATOM 1979 C C . GLY A 1 267 ? 13.822 -38.128 -23.811 1.00 32.31 267 GLY A C 1
ATOM 1980 O O . GLY A 1 267 ? 14.986 -37.759 -23.955 1.00 32.31 267 GLY A O 1
ATOM 1981 N N . GLN A 1 268 ? 13.498 -39.372 -23.456 1.00 43.00 268 GLN A N 1
ATOM 1982 C CA . GLN A 1 268 ? 14.388 -40.493 -23.735 1.00 43.00 268 GLN A CA 1
ATOM 1983 C C . GLN A 1 268 ? 14.559 -40.548 -25.259 1.00 43.00 268 GLN A C 1
ATOM 1985 O O . GLN A 1 268 ? 13.667 -40.986 -25.976 1.00 43.00 268 GLN A O 1
ATOM 1990 N N . GLY A 1 269 ? 15.673 -40.016 -25.755 1.00 31.98 269 GLY A N 1
ATOM 1991 C CA . GLY A 1 269 ? 16.062 -40.056 -27.159 1.00 31.98 269 GLY A CA 1
ATOM 1992 C C . GLY A 1 269 ? 17.428 -40.708 -27.252 1.00 31.98 269 GLY A C 1
ATOM 1993 O O . GLY A 1 269 ? 18.417 -40.152 -26.781 1.00 31.98 269 GLY A O 1
ATOM 1994 N N . GLU A 1 270 ? 17.439 -41.918 -27.794 1.00 34.91 270 GLU A N 1
ATOM 1995 C CA . GLU A 1 270 ? 18.575 -42.817 -27.933 1.00 34.91 270 GLU A CA 1
ATOM 1996 C C . GLU A 1 270 ? 19.875 -42.144 -28.393 1.00 34.91 270 GLU A C 1
ATOM 1998 O O . GLU A 1 270 ? 19.924 -41.327 -29.315 1.00 34.91 270 GLU A O 1
ATOM 2003 N N . ALA A 1 271 ? 20.968 -42.585 -27.773 1.00 37.50 271 ALA A N 1
ATOM 2004 C CA . ALA A 1 271 ? 22.328 -42.295 -28.182 1.00 37.50 271 ALA A CA 1
ATOM 2005 C C . ALA A 1 271 ? 22.605 -42.837 -29.598 1.00 37.50 271 ALA A C 1
ATOM 2007 O O . ALA A 1 271 ? 23.006 -43.986 -29.787 1.00 37.50 271 ALA A O 1
ATOM 2008 N N . GLY A 1 272 ? 22.462 -41.976 -30.604 1.00 32.94 272 GLY A N 1
ATOM 2009 C CA . GLY A 1 272 ? 22.991 -42.204 -31.944 1.00 32.94 272 GLY A CA 1
ATOM 2010 C C . GLY A 1 272 ? 24.521 -42.162 -31.943 1.00 32.94 272 GLY A C 1
ATOM 2011 O O . GLY A 1 272 ? 25.128 -41.117 -32.174 1.00 32.94 272 GLY A O 1
ATOM 2012 N N . ARG A 1 273 ? 25.159 -43.315 -31.704 1.00 40.66 273 ARG A N 1
ATOM 2013 C CA . ARG A 1 273 ? 26.580 -43.564 -32.004 1.00 40.66 273 ARG A CA 1
ATOM 2014 C C . ARG A 1 273 ? 26.856 -43.233 -33.478 1.00 40.66 273 ARG A C 1
ATOM 2016 O O . ARG A 1 273 ? 26.506 -44.011 -34.359 1.00 40.66 273 ARG A O 1
ATOM 2023 N N . ARG A 1 274 ? 27.564 -42.134 -33.759 1.00 34.09 274 ARG A N 1
ATOM 2024 C CA . ARG A 1 274 ? 28.303 -41.977 -35.024 1.00 34.09 274 ARG A CA 1
ATOM 2025 C C . ARG A 1 274 ? 29.742 -42.439 -34.821 1.00 34.09 274 ARG A C 1
ATOM 2027 O O . ARG A 1 274 ? 30.566 -41.726 -34.253 1.00 34.09 274 ARG A O 1
ATOM 2034 N N . GLY A 1 275 ? 30.016 -43.659 -35.276 1.00 30.42 275 GLY A N 1
ATOM 2035 C CA . GLY A 1 275 ? 31.368 -44.160 -35.485 1.00 30.42 275 GLY A CA 1
ATOM 2036 C C . GLY A 1 275 ? 32.053 -43.414 -36.632 1.00 30.42 275 GLY A C 1
ATOM 2037 O O . GLY A 1 275 ? 31.429 -43.091 -37.641 1.00 30.42 275 GLY A O 1
ATOM 2038 N N . ARG A 1 276 ? 33.342 -43.126 -36.444 1.00 36.47 276 ARG A N 1
ATOM 2039 C CA . ARG A 1 276 ? 34.281 -42.694 -37.488 1.00 36.47 276 ARG A CA 1
ATOM 2040 C C . ARG A 1 276 ? 34.846 -43.905 -38.245 1.00 36.47 276 ARG A C 1
ATOM 2042 O O . ARG A 1 276 ? 35.014 -44.961 -37.638 1.00 36.47 276 ARG A O 1
ATOM 2049 N N . ARG A 1 277 ? 35.350 -43.599 -39.452 1.00 35.69 277 ARG A N 1
ATOM 2050 C CA . ARG A 1 277 ? 36.238 -44.348 -40.376 1.00 35.69 277 ARG A CA 1
ATOM 2051 C C . ARG A 1 277 ? 35.490 -45.152 -41.450 1.00 35.69 277 ARG A C 1
ATOM 2053 O O . ARG A 1 277 ? 34.461 -45.736 -41.144 1.00 35.69 277 ARG A O 1
ATOM 2060 N N . ALA A 1 278 ? 35.949 -45.204 -42.700 1.00 42.53 278 ALA A N 1
ATOM 2061 C CA . ALA A 1 278 ? 37.236 -44.805 -43.291 1.00 42.53 278 ALA A CA 1
ATOM 2062 C C . ALA A 1 278 ? 37.046 -43.834 -44.464 1.00 42.53 278 ALA A C 1
ATOM 2064 O O . ALA A 1 278 ? 35.975 -43.903 -45.102 1.00 42.53 278 ALA A O 1
#

Organism: Diaporthe helianthi (NCBI:txid158607)

Nearest PDB structures (foldseek):
  3gd9-assembly1_A  TM=5.907E-01  e=8.659E-04  Streptomyces matensis
  4iyk-assembly1_A  TM=3.571E-01  e=3.151E-01  Bacteroides uniformis ATCC 8492

pLDDT: mean 84.66, std 16.9, range [30.42, 98.62]

Mean predicted aligned error: 10.25 Å

Sequence (278 aa):
MGVININNISGHDQLFYIHGWGQRDTTVGAGQMFTFDAPDGSSGAIIAVHEGREGEQVEVTKAGWGGNDVFDTSVLVGSGGNITVQHWGNDSTRKGAPTYMQDAQAAWDHASEETRNAVRSAVIINGEGKVVHIGPTKENPPLENWVRSFANGKTYIGIGAWGDIKGDVNDNNQSSAAPGSQDIIITYNDGNANPTLGASGIVLTNKSGAQCNYNLYNNTANGDGWANPEFNKTTASVTLEPGQTQFVALDSSFKGRPGAARHAAGGQGEAGRRGRRA